Protein 5JOQ (pdb70)

B-factor: mean 25.62, std 14.99, range [5.52, 106.9]

GO terms:
  GO:0071281 cellular response to iron ion (P, IEP)
  GO:0071281 cellular response to iron ion (P, EXP)

Solvent-accessible surface area: 13226 Å² total; per-residue (Å²): 258,112,44,71,0,0,0,0,21,26,19,0,0,45,0,0,47,119,0,74,1,34,14,39,0,8,0,42,44,125,101,137,25,24,160,112,4,85,147,29,104,86,0,16,55,31,135,40,12,58,56,145,48,0,123,111,29,151,21,75,11,0,0,1,9,99,47,20,31,97,108,20,86,83,30,2,113,62,9,124,20,112,30,44,18,1,41,2,20,24,3,69,34,0,29,76,29,0,144,75,3,0,67,109,16,111,59,104,127,59,2,85,118,16,24,149,61,8,58,70,48,11,72,104,4,102,80,63,5,66,207,90,201,78,11,35,0,0,0,0,24,23,54,41,82,68,12,60,2,3,1,70,73,2,2,5,2,8,0,1,115,24,0,15,10,77,17,11,19,100,142,66,191,62,58,53,44,89,41,87,23,135,117,2,77,96,42,62,1,55,0,0,0,11,4,13,56,59,61,81,83,151,38,20,112,119,30,20,85,65,1,98,96,30,100,88,9,78,87,1,61,0,24,139,92,131,60,29,52,57,7,82,51,99,21,1,28,60,35,1,15,30,54,0,15,104,0,0,103,61,0,30,108,20,3,39,104,128

Radius of gyration: 19.62 Å; Cα contacts (8 Å, |Δi|>4): 473; chains: 1; bounding box: 45×50×49 Å

Foldseek 3Di:
DAFEEAEADQQVQQLCVLLVHDYQEYADDPDDHPPVCVPHHHFYHLLETNLVVVLVSVGPEYEHAPVSCVVPVVVCVVSVHHYDHQYQFAVVSNLVVLCVVCVVRVRNVSSVVLSVVVVVLLVVLQVVCVPPDEFEEWEWEAAPPWTWTADCRGHVVNLCVSNRYHYLDPDDDDGTHTDPQVVVLVSQTLAYEYEYAPDDVVVVVVRVVVQCVDPSRVVRVNNVVVRYYYQDNVQDDRGDHSSSSVSSVVSNCSGPVD

Sequence (258 aa):
KEPKIVATTVAITEIMDKLDLPLVGIPSSSKKLPKRYADVKETGSPMGPDLEIIRMLKPDMVLSTKTLEADLKSGFEGADLEADFLDFTSIASMQTEIKNLGAKFDDRIEEATKLNKDLTSDIDQVKSNVAKKKKPTVLILMGVPGSSYLVVTEHAYIGDLVKKLAGGENVIKDQKVEYLLASNNTEYLQSANPDIILRAAHGMPAEVVKMFDEEFKTNDIWKHFDAVKNNRRVYDLDENNLFGMTASLNAPEALLKEMEKMLYDN

Nearest PDB structures (foldseek):
  5joq-assembly1_A  TM=1.004E+00  e=1.018E-55  Listeria monocytogenes EGD-e
  2q8q-assembly1_A  TM=9.311E-01  e=4.173E-32  Staphylococcus aureus subsp. aureus N315
  5m29-assembly2_B  TM=8.340E-01  e=2.256E-16  Escherichia coli K-12
  4fi3-assembly1_F  TM=7.862E-01  e=2.256E-16  Escherichia coli K-12
  4ovk-assembly1_A  TM=6.761E-01  e=3.683E-16  Veillonella parvula DSM 2008

Structure (mmCIF, N/CA/C/O backbone):
data_5JOQ
#
_entry.id   5JOQ
#
_cell.length_a   118.380
_cell.length_b   118.380
_cell.length_c   106.000
_cell.angle_alpha   90.00
_cell.angle_beta   90.00
_cell.angle_gamma   120.00
#
_symmetry.space_group_name_H-M   'P 63 2 2'
#
loop_
_entity.id
_entity.type
_entity.pdbx_description
1 polymer 'Lmo2184 protein'
2 non-polymer 'CITRIC ACID'
3 non-polymer 'CHLORIDE ION'
4 water water
#
loop_
_atom_site.group_PDB
_atom_site.id
_atom_site.type_symbol
_atom_site.label_atom_id
_atom_site.label_alt_id
_atom_site.label_comp_id
_atom_site.label_asym_id
_atom_site.label_entity_id
_atom_site.label_seq_id
_atom_site.pdbx_PDB_ins_code
_atom_site.Cartn_x
_atom_site.Cartn_y
_atom_site.Cartn_z
_atom_site.occupancy
_atom_site.B_iso_or_equiv
_atom_site.auth_seq_id
_atom_site.auth_comp_id
_atom_site.auth_asym_id
_atom_site.auth_atom_id
_atom_site.pdbx_PDB_model_num
ATOM 1 N N . LYS A 1 33 ? -36.563 64.520 -23.960 1.00 83.92 33 LYS A N 1
ATOM 2 C CA . LYS A 1 33 ? -35.288 65.157 -23.624 1.00 80.76 33 LYS A CA 1
ATOM 3 C C . LYS A 1 33 ? -34.538 64.417 -22.513 1.00 73.99 33 LYS A C 1
ATOM 4 O O . LYS A 1 33 ? -35.097 64.110 -21.454 1.00 72.37 33 LYS A O 1
ATOM 10 N N . GLU A 1 34 ? -33.262 64.140 -22.764 1.00 69.07 34 GLU A N 1
ATOM 11 C CA . GLU A 1 34 ? -32.436 63.520 -21.749 1.00 63.67 34 GLU A CA 1
ATOM 12 C C . GLU A 1 34 ? -32.326 64.444 -20.536 1.00 53.66 34 GLU A C 1
ATOM 13 O O . GLU A 1 34 ? -32.339 65.675 -20.668 1.00 51.93 34 GLU A O 1
ATOM 19 N N . PRO A 1 35 ? -32.235 63.883 -19.340 1.00 45.21 35 PRO A N 1
ATOM 20 C CA . PRO A 1 35 ? -32.038 64.724 -18.163 1.00 40.07 35 PRO A CA 1
ATOM 21 C C . PRO A 1 35 ? -30.669 65.368 -18.210 1.00 35.14 35 PRO A C 1
ATOM 22 O O . PRO A 1 35 ? -29.706 64.803 -18.734 1.00 34.44 35 PRO A O 1
ATOM 26 N N . LYS A 1 36 ? -30.594 66.582 -17.681 1.00 27.95 36 LYS A N 1
ATOM 27 C CA . LYS A 1 36 ? -29.340 67.319 -17.591 1.00 27.48 36 LYS A CA 1
ATOM 28 C C . LYS A 1 36 ? -28.758 67.096 -16.197 1.00 26.22 36 LYS A C 1
ATOM 29 O O . LYS A 1 36 ? -29.312 67.577 -15.202 1.00 25.86 36 LYS A O 1
ATOM 35 N N . ILE A 1 37 ? -27.639 66.378 -16.122 1.00 24.14 37 ILE A N 1
ATOM 36 C CA . ILE A 1 37 ? -27.084 65.922 -14.850 1.00 21.20 37 ILE A CA 1
ATOM 37 C C . ILE A 1 37 ? -25.699 66.528 -14.656 1.00 23.16 37 ILE A C 1
ATOM 38 O O . ILE A 1 37 ? -24.877 66.500 -15.576 1.00 25.56 37 ILE A O 1
ATOM 43 N N . VAL A 1 38 ? -25.425 67.042 -13.454 1.00 20.03 38 VAL A N 1
ATOM 44 C CA . VAL A 1 38 ? -24.072 67.456 -13.066 1.00 19.79 38 VAL A CA 1
ATOM 45 C C . VAL A 1 38 ? -23.521 66.460 -12.052 1.00 21.62 38 VAL A C 1
ATOM 46 O O . VAL A 1 38 ? -24.141 66.214 -11.012 1.00 21.15 38 VAL A O 1
ATOM 50 N N . ALA A 1 39 ? -22.373 65.858 -12.355 1.00 21.17 39 ALA A N 1
ATOM 51 C CA . ALA A 1 39 ? -21.671 65.009 -11.389 1.00 17.81 39 ALA A CA 1
ATOM 52 C C . ALA A 1 39 ? -20.560 65.817 -10.735 1.00 18.89 39 ALA A C 1
ATOM 53 O O . ALA A 1 39 ? -19.710 66.364 -11.446 1.00 22.24 39 ALA A O 1
ATOM 55 N N . THR A 1 40 ? -20.544 65.894 -9.395 1.00 18.11 40 THR A N 1
ATOM 56 C CA . THR A 1 40 ? -19.548 66.736 -8.729 1.00 19.47 40 THR A CA 1
ATOM 57 C C . THR A 1 40 ? -18.357 65.967 -8.156 1.00 21.37 40 THR A C 1
ATOM 58 O O . THR A 1 40 ? -17.500 66.587 -7.519 1.00 22.18 40 THR A O 1
ATOM 62 N N . THR A 1 41 ? -18.259 64.652 -8.364 1.00 21.64 41 THR A N 1
ATOM 63 C CA . THR A 1 41 ? -17.061 63.941 -7.929 1.00 18.76 41 THR A CA 1
ATOM 64 C C . THR A 1 41 ? -16.608 62.955 -8.997 1.00 22.78 41 THR A C 1
ATOM 65 O O . THR A 1 41 ? -17.394 62.513 -9.847 1.00 18.88 41 THR A O 1
ATOM 69 N N . VAL A 1 42 ? -15.322 62.586 -8.909 1.00 18.74 42 VAL A N 1
ATOM 70 C CA . VAL A 1 42 ? -14.759 61.608 -9.842 1.00 21.50 42 VAL A CA 1
ATOM 71 C C . VAL A 1 42 ? -15.505 60.278 -9.739 1.00 21.71 42 VAL A C 1
ATOM 72 O O . VAL A 1 42 ? -15.894 59.680 -10.755 1.00 22.08 42 VAL A O 1
ATOM 76 N N . ALA A 1 43 ? -15.705 59.787 -8.506 1.00 17.80 43 ALA A N 1
ATOM 77 C CA . ALA A 1 43 ? -16.403 58.507 -8.313 1.00 18.79 43 ALA A CA 1
ATOM 78 C C . ALA A 1 43 ? -17.782 58.501 -8.969 1.00 17.65 43 ALA A C 1
ATOM 79 O O . ALA A 1 43 ? -18.178 57.502 -9.590 1.00 16.36 43 ALA A O 1
ATOM 81 N N . ILE A 1 44 ? -18.559 59.578 -8.807 1.00 16.65 44 ILE A N 1
ATOM 82 C CA . ILE A 1 44 ? -19.899 59.592 -9.408 1.00 16.14 44 ILE A CA 1
ATOM 83 C C . ILE A 1 44 ? -19.791 59.626 -10.923 1.00 18.32 44 ILE A C 1
ATOM 84 O O . ILE A 1 44 ? -20.571 58.969 -11.629 1.00 17.59 44 ILE A O 1
ATOM 89 N N . THR A 1 45 ? -18.817 60.386 -11.451 1.00 16.72 45 THR A N 1
ATOM 90 C CA . THR A 1 45 ? -18.646 60.482 -12.898 1.00 17.90 45 THR A CA 1
ATOM 91 C C . THR A 1 45 ? -18.370 59.114 -13.504 1.00 18.04 45 THR A C 1
ATOM 92 O O . THR A 1 45 ? -18.871 58.792 -14.590 1.00 20.35 45 THR A O 1
ATOM 96 N N . GLU A 1 46 ? -17.558 58.302 -12.823 1.00 16.00 46 GLU A N 1
ATOM 97 C CA . GLU A 1 46 ? -17.285 56.937 -13.282 1.00 19.38 46 GLU A CA 1
ATOM 98 C C . GLU A 1 46 ? -18.548 56.072 -13.270 1.00 20.38 46 GLU A C 1
ATOM 99 O O . GLU A 1 46 ? -18.762 55.243 -14.173 1.00 19.12 46 GLU A O 1
ATOM 105 N N . ILE A 1 47 ? -19.392 56.242 -12.255 1.00 13.83 47 ILE A N 1
ATOM 106 C CA . ILE A 1 47 ? -20.655 55.502 -12.231 1.00 13.54 47 ILE A CA 1
ATOM 107 C C . ILE A 1 47 ? -21.540 55.932 -13.396 1.00 18.80 47 ILE A C 1
ATOM 108 O O . ILE A 1 47 ? -22.160 55.096 -14.059 1.00 16.65 47 ILE A O 1
ATOM 113 N N . MET A 1 48 ? -21.616 57.240 -13.663 1.00 14.76 48 MET A N 1
ATOM 114 C CA . MET A 1 48 ? -22.436 57.716 -14.780 1.00 17.05 48 MET A CA 1
ATOM 115 C C . MET A 1 48 ? -21.969 57.120 -16.111 1.00 17.94 48 MET A C 1
ATOM 116 O O . MET A 1 48 ? -22.785 56.792 -16.989 1.00 18.53 48 MET A O 1
ATOM 121 N N . ASP A 1 49 ? -20.656 56.956 -16.272 1.00 17.58 49 ASP A N 1
ATOM 122 C CA . ASP A 1 49 ? -20.140 56.323 -17.481 1.00 20.00 49 ASP A CA 1
ATOM 123 C C . ASP A 1 49 ? -20.613 54.874 -17.598 1.00 19.69 49 ASP A C 1
ATOM 124 O O . ASP A 1 49 ? -20.993 54.424 -18.684 1.00 20.73 49 ASP A O 1
ATOM 129 N N . LYS A 1 50 ? -20.544 54.109 -16.503 1.00 18.03 50 LYS A N 1
ATOM 130 C CA . LYS A 1 50 ? -20.993 52.717 -16.545 1.00 21.63 50 LYS A CA 1
ATOM 131 C C . LYS A 1 50 ? -22.489 52.632 -16.779 1.00 22.33 50 LYS A C 1
ATOM 132 O O . LYS A 1 50 ? -22.962 51.631 -17.325 1.00 22.90 50 LYS A O 1
ATOM 138 N N . LEU A 1 51 ? -23.244 53.660 -16.362 1.00 17.34 51 LEU A N 1
ATOM 139 C CA . LEU A 1 51 ? -24.682 53.704 -16.611 1.00 20.48 51 LEU A CA 1
ATOM 140 C C . LEU A 1 51 ? -25.032 54.257 -17.981 1.00 20.26 51 LEU A C 1
ATOM 141 O O . LEU A 1 51 ? -26.226 54.337 -18.319 1.00 20.83 51 LEU A O 1
ATOM 146 N N . ASP A 1 52 ? -24.036 54.659 -18.770 1.00 18.36 52 ASP A N 1
ATOM 147 C CA . ASP A 1 52 ? -24.265 55.159 -20.127 1.00 21.80 52 ASP A CA 1
ATOM 148 C C . ASP A 1 52 ? -25.172 56.392 -20.115 1.00 24.35 52 ASP A C 1
ATOM 149 O O . ASP A 1 52 ? -26.110 56.518 -20.914 1.00 23.62 52 ASP A O 1
ATOM 154 N N . LEU A 1 53 ? -24.873 57.328 -19.202 1.00 22.46 53 LEU A N 1
ATOM 155 C CA . LEU A 1 53 ? -25.627 58.563 -19.068 1.00 19.74 53 LEU A CA 1
ATOM 156 C C . LEU A 1 53 ? -24.799 59.762 -19.520 1.00 24.38 53 LEU A C 1
ATOM 157 O O . LEU A 1 53 ? -23.632 59.879 -19.135 1.00 24.64 53 LEU A O 1
ATOM 162 N N . PRO A 1 54 ? -25.368 60.676 -20.302 1.00 24.70 54 PRO A N 1
ATOM 163 C CA . PRO A 1 54 ? -24.656 61.918 -20.613 1.00 27.49 54 PRO A CA 1
ATOM 164 C C . PRO A 1 54 ? -24.661 62.852 -19.408 1.00 26.11 54 PRO A C 1
ATOM 165 O O . PRO A 1 54 ? -25.518 62.770 -18.520 1.00 25.16 54 PRO A O 1
ATOM 169 N N . LEU A 1 55 ? -23.668 63.735 -19.376 1.00 24.01 55 LEU A N 1
ATOM 170 C CA . LEU A 1 55 ? -23.529 64.738 -18.324 1.00 24.64 55 LEU A CA 1
ATOM 171 C C . LEU A 1 55 ? -23.445 66.131 -18.941 1.00 29.99 55 LEU A C 1
ATOM 172 O O . LEU A 1 55 ? -22.872 66.304 -20.023 1.00 27.75 55 LEU A O 1
ATOM 177 N N . VAL A 1 56 ? -24.004 67.130 -18.237 1.00 28.87 56 VAL A N 1
ATOM 178 C CA . VAL A 1 56 ? -23.730 68.527 -18.570 1.00 30.62 56 VAL A CA 1
ATOM 179 C C . VAL A 1 56 ? -22.652 69.138 -17.672 1.00 28.96 56 VAL A C 1
ATOM 180 O O . VAL A 1 56 ? -22.074 70.168 -18.037 1.00 30.64 56 VAL A O 1
ATOM 184 N N . GLY A 1 57 ? -22.340 68.500 -16.562 1.00 26.35 57 GLY A N 1
ATOM 185 C CA . GLY A 1 57 ? -21.288 68.997 -15.716 1.00 26.50 57 GLY A CA 1
ATOM 186 C C . GLY A 1 57 ? -20.449 67.910 -15.089 1.00 30.36 57 GLY A C 1
ATOM 187 O O . GLY A 1 57 ? -20.960 66.874 -14.703 1.00 23.30 57 GLY A O 1
ATOM 188 N N . ILE A 1 58 ? -19.160 68.181 -14.962 1.00 27.05 58 ILE A N 1
ATOM 189 C CA . ILE A 1 58 ? -18.224 67.279 -14.330 1.00 24.32 58 ILE A CA 1
ATOM 190 C C . ILE A 1 58 ? -17.383 68.069 -13.330 1.00 24.74 58 ILE A C 1
ATOM 191 O O . ILE A 1 58 ? -17.323 69.276 -13.404 1.00 26.66 58 ILE A O 1
ATOM 196 N N . PRO A 1 59 ? -16.735 67.328 -12.358 1.00 24.22 59 PRO A N 1
ATOM 197 C CA . PRO A 1 59 ? -15.913 68.121 -11.427 1.00 25.45 59 PRO A CA 1
ATOM 198 C C . PRO A 1 59 ? -14.602 68.569 -12.064 1.00 28.50 59 PRO A C 1
ATOM 199 O O . PRO A 1 59 ? -14.188 67.997 -13.051 1.00 26.62 59 PRO A O 1
ATOM 203 N N . SER A 1 60 ? -13.962 69.572 -11.470 1.00 28.87 60 SER A N 1
ATOM 204 C CA . SER A 1 60 ? -12.666 70.022 -11.934 1.00 32.32 60 SER A CA 1
ATOM 205 C C . SER A 1 60 ? -11.719 69.166 -11.127 1.00 32.00 60 SER A C 1
ATOM 206 O O . SER A 1 60 ? -11.738 69.192 -9.913 1.00 30.70 60 SER A O 1
ATOM 209 N N . SER A 1 61 ? -10.906 68.382 -11.800 1.00 33.76 61 SER A N 1
ATOM 210 C CA . SER A 1 61 ? -9.987 67.520 -11.100 1.00 34.54 61 SER A CA 1
ATOM 211 C C . SER A 1 61 ? -8.753 67.198 -11.906 1.00 35.36 61 SER A C 1
ATOM 212 O O . SER A 1 61 ? -8.797 67.185 -13.108 1.00 34.25 61 SER A O 1
ATOM 215 N N . SER A 1 62 ? -7.659 66.902 -11.232 1.00 35.64 62 SER A N 1
ATOM 216 C CA . SER A 1 62 ? -6.476 66.457 -11.959 1.00 40.42 62 SER A CA 1
ATOM 217 C C . SER A 1 62 ? -6.531 64.978 -12.304 1.00 36.98 62 SER A C 1
ATOM 218 O O . SER A 1 62 ? -5.683 64.513 -13.061 1.00 36.96 62 SER A O 1
ATOM 221 N N . LYS A 1 63 ? -7.495 64.233 -11.766 1.00 34.14 63 LYS A N 1
ATOM 222 C CA . LYS A 1 63 ? -7.603 62.815 -12.049 1.00 34.48 63 LYS A CA 1
ATOM 223 C C . LYS A 1 63 ? -8.231 62.593 -13.417 1.00 33.87 63 LYS A C 1
ATOM 224 O O . LYS A 1 63 ? -9.058 63.379 -13.876 1.00 33.34 63 LYS A O 1
ATOM 230 N N . LYS A 1 64 ? -7.812 61.510 -14.066 1.00 32.91 64 LYS A N 1
ATOM 231 C CA . LYS A 1 64 ? -8.370 61.116 -15.355 1.00 37.59 64 LYS A CA 1
ATOM 232 C C . LYS A 1 64 ? -9.854 60.764 -15.207 1.00 32.56 64 LYS A C 1
ATOM 233 O O . LYS A 1 64 ? -10.254 60.060 -14.267 1.00 27.82 64 LYS A O 1
ATOM 239 N N . LEU A 1 65 ? -10.676 61.290 -16.113 1.00 29.27 65 LEU A N 1
ATOM 240 C CA . LEU A 1 65 ? -12.101 61.005 -16.140 1.00 28.55 65 LEU A CA 1
ATOM 241 C C . LEU A 1 65 ? -12.444 60.172 -17.370 1.00 28.67 65 LEU A C 1
ATOM 242 O O . LEU A 1 65 ? -11.680 60.138 -18.340 1.00 29.23 65 LEU A O 1
ATOM 247 N N . PRO A 1 66 ? -13.577 59.475 -17.371 1.00 25.42 66 PRO A N 1
ATOM 248 C CA . PRO A 1 66 ? -13.955 58.726 -18.576 1.00 25.15 66 PRO A CA 1
ATOM 249 C C . PRO A 1 66 ? -13.925 59.621 -19.812 1.00 28.94 66 PRO A C 1
ATOM 250 O O . PRO A 1 66 ? -14.338 60.788 -19.774 1.00 27.54 66 PRO A O 1
ATOM 254 N N . LYS A 1 67 ? -13.433 59.050 -20.917 1.00 28.72 67 LYS A N 1
ATOM 255 C CA . LYS A 1 67 ? -13.203 59.814 -22.140 1.00 36.47 67 LYS A CA 1
ATOM 256 C C . LYS A 1 67 ? -14.480 60.407 -22.716 1.00 34.54 67 LYS A C 1
ATOM 257 O O . LYS A 1 67 ? -14.430 61.452 -23.368 1.00 31.53 67 LYS A O 1
ATOM 263 N N . ARG A 1 68 ? -15.629 59.775 -22.503 1.00 28.85 68 ARG A N 1
ATOM 264 C CA . ARG A 1 68 ? -16.831 60.320 -23.115 1.00 32.78 68 ARG A CA 1
ATOM 265 C C . ARG A 1 68 ? -17.147 61.729 -22.615 1.00 32.32 68 ARG A C 1
ATOM 266 O O . ARG A 1 68 ? -17.881 62.455 -23.282 1.00 29.50 68 ARG A O 1
ATOM 274 N N . TYR A 1 69 ? -16.624 62.139 -21.462 1.00 28.11 69 TYR A N 1
ATOM 275 C CA . TYR A 1 69 ? -16.931 63.456 -20.917 1.00 29.47 69 TYR A CA 1
ATOM 276 C C . TYR A 1 69 ? -15.812 64.470 -21.181 1.00 31.82 69 TYR A C 1
ATOM 277 O O . TYR A 1 69 ? -15.741 65.507 -20.507 1.00 30.09 69 TYR A O 1
ATOM 286 N N . ALA A 1 70 ? -14.939 64.177 -22.146 1.00 31.46 70 ALA A N 1
ATOM 287 C CA . ALA A 1 70 ? -13.793 65.036 -22.427 1.00 37.93 70 ALA A CA 1
ATOM 288 C C . ALA A 1 70 ? -14.178 66.500 -22.609 1.00 40.41 70 ALA A C 1
ATOM 289 O O . ALA A 1 70 ? -13.410 67.399 -22.242 1.00 38.31 70 ALA A O 1
ATOM 291 N N . ASP A 1 71 ? -15.342 66.765 -23.188 1.00 41.19 71 ASP A N 1
ATOM 292 C CA . ASP A 1 71 ? -15.724 68.124 -23.544 1.00 44.47 71 ASP A CA 1
ATOM 293 C C . ASP A 1 71 ? -16.813 68.682 -22.637 1.00 44.02 71 ASP A C 1
ATOM 294 O O . ASP A 1 71 ? -17.389 69.728 -22.948 1.00 44.82 71 ASP A O 1
ATOM 299 N N . VAL A 1 72 ? -17.089 68.023 -21.513 1.00 35.95 72 VAL A N 1
ATOM 300 C CA . VAL A 1 72 ? -18.151 68.454 -20.614 1.00 31.70 72 VAL A CA 1
ATOM 301 C C . VAL A 1 72 ? -17.642 69.584 -19.731 1.00 32.33 72 VAL A C 1
ATOM 302 O O . VAL A 1 72 ? -16.487 69.576 -19.298 1.00 32.87 72 VAL A O 1
ATOM 306 N N . LYS A 1 73 ? -18.510 70.545 -19.424 1.00 32.78 73 LYS A N 1
ATOM 307 C CA . LYS A 1 73 ? -18.083 71.692 -18.622 1.00 36.10 73 LYS A CA 1
ATOM 308 C C . LYS A 1 73 ? -17.657 71.250 -17.224 1.00 32.40 73 LYS A C 1
ATOM 309 O O . LYS A 1 73 ? -18.357 70.484 -16.576 1.00 30.02 73 LYS A O 1
ATOM 315 N N . GLU A 1 74 ? -16.529 71.768 -16.741 1.00 33.67 74 GLU A N 1
ATOM 316 C CA . GLU A 1 74 ? -16.094 71.510 -15.376 1.00 33.86 74 GLU A CA 1
ATOM 317 C C . GLU A 1 74 ? -16.748 72.492 -14.409 1.00 36.48 74 GLU A C 1
ATOM 318 O O . GLU A 1 74 ? -16.929 73.674 -14.724 1.00 33.45 74 GLU A O 1
ATOM 324 N N . THR A 1 75 ? -17.102 71.993 -13.222 1.00 33.48 75 THR A N 1
ATOM 325 C CA . THR A 1 75 ? -17.931 72.737 -12.280 1.00 34.59 75 THR A CA 1
ATOM 326 C C . THR A 1 75 ? -17.234 72.991 -10.944 1.00 35.47 75 THR A C 1
ATOM 327 O O . THR A 1 75 ? -17.909 73.274 -9.946 1.00 37.16 75 THR A O 1
ATOM 331 N N . GLY A 1 76 ? -15.913 72.888 -10.888 1.00 32.32 76 GLY A N 1
ATOM 332 C CA . GLY A 1 76 ? -15.192 73.267 -9.685 1.00 30.57 76 GLY A CA 1
ATOM 333 C C . GLY A 1 76 ? -14.912 72.096 -8.760 1.00 29.54 76 GLY A C 1
ATOM 334 O O . GLY A 1 76 ? -15.153 70.931 -9.077 1.00 28.31 76 GLY A O 1
ATOM 335 N N . SER A 1 77 ? -14.393 72.428 -7.585 1.00 28.06 77 SER A N 1
ATOM 336 C CA . SER A 1 77 ? -13.908 71.413 -6.657 1.00 26.50 77 SER A CA 1
ATOM 337 C C . SER A 1 77 ? -15.050 70.537 -6.161 1.00 26.39 77 SER A C 1
ATOM 338 O O . SER A 1 77 ? -16.102 71.062 -5.780 1.00 26.19 77 SER A O 1
ATOM 341 N N . PRO A 1 78 ? -14.877 69.213 -6.123 1.00 25.81 78 PRO A N 1
ATOM 342 C CA . PRO A 1 78 ? -15.884 68.354 -5.477 1.00 23.75 78 PRO A CA 1
ATOM 343 C C . PRO A 1 78 ? -16.210 68.772 -4.062 1.00 25.63 78 PRO A C 1
ATOM 344 O O . PRO A 1 78 ? -17.337 68.549 -3.605 1.00 20.76 78 PRO A O 1
ATOM 348 N N . MET A 1 79 ? -15.246 69.351 -3.338 1.00 24.31 79 MET A N 1
ATOM 349 C CA . MET A 1 79 ? -15.453 69.693 -1.936 1.00 23.97 79 MET A CA 1
ATOM 350 C C . MET A 1 79 ? -16.116 71.054 -1.782 1.00 23.33 79 MET A C 1
ATOM 351 O O . MET A 1 79 ? -16.324 71.501 -0.647 1.00 25.78 79 MET A O 1
ATOM 356 N N . GLY A 1 80 ? -16.411 71.725 -2.896 1.00 25.45 80 GLY A N 1
ATOM 357 C CA . GLY A 1 80 ? -17.068 73.008 -2.910 1.00 25.61 80 GLY A CA 1
ATOM 358 C C . GLY A 1 80 ? -17.344 73.453 -4.337 1.00 30.40 80 GLY A C 1
ATOM 359 O O . GLY A 1 80 ? -16.655 74.320 -4.874 1.00 30.19 80 GLY A O 1
ATOM 360 N N . PRO A 1 81 ? -18.329 72.842 -4.996 1.00 27.01 81 PRO A N 1
ATOM 361 C CA . PRO A 1 81 ? -18.526 73.113 -6.425 1.00 27.80 81 PRO A CA 1
ATOM 362 C C . PRO A 1 81 ? -18.890 74.571 -6.648 1.00 31.35 81 PRO A C 1
ATOM 363 O O . PRO A 1 81 ? -19.377 75.254 -5.743 1.00 32.82 81 PRO A O 1
ATOM 367 N N . ASP A 1 82 ? -18.664 75.037 -7.882 1.00 31.99 82 ASP A N 1
ATOM 368 C CA . ASP A 1 82 ? -18.924 76.428 -8.284 1.00 34.41 82 ASP A CA 1
ATOM 369 C C . ASP A 1 82 ? -20.398 76.595 -8.645 1.00 32.95 82 ASP A C 1
ATOM 370 O O . ASP A 1 82 ? -20.830 76.230 -9.739 1.00 34.25 82 ASP A O 1
ATOM 375 N N . LEU A 1 83 ? -21.177 77.171 -7.725 1.00 33.42 83 LEU A N 1
ATOM 376 C CA . LEU A 1 83 ? -22.621 77.245 -7.915 1.00 34.56 83 LEU A CA 1
ATOM 377 C C . LEU A 1 83 ? -23.007 78.116 -9.104 1.00 38.70 83 LEU A C 1
ATOM 378 O O . LEU A 1 83 ? -24.038 77.870 -9.749 1.00 36.08 83 LEU A O 1
ATOM 383 N N . GLU A 1 84 ? -22.209 79.142 -9.410 1.00 39.08 84 GLU A N 1
ATOM 384 C CA . GLU A 1 84 ? -22.575 80.009 -10.523 1.00 46.31 84 GLU A CA 1
ATOM 385 C C . GLU A 1 84 ? -22.441 79.280 -11.856 1.00 42.36 84 GLU A C 1
ATOM 386 O O . GLU A 1 84 ? -23.327 79.383 -12.711 1.00 42.02 84 GLU A O 1
ATOM 392 N N . ILE A 1 85 ? -21.373 78.495 -12.036 1.00 39.60 85 ILE A N 1
ATOM 393 C CA . ILE A 1 85 ? -21.276 77.663 -13.237 1.00 40.01 85 ILE A CA 1
ATOM 394 C C . ILE A 1 85 ? -22.450 76.690 -13.300 1.00 37.34 85 ILE A C 1
ATOM 395 O O . ILE A 1 85 ? -23.128 76.568 -14.328 1.00 38.01 85 ILE A O 1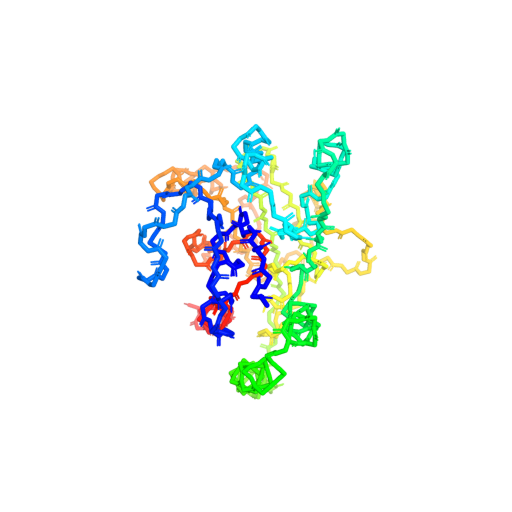
ATOM 400 N N . ILE A 1 86 ? -22.714 75.982 -12.194 1.00 33.81 86 ILE A N 1
ATOM 401 C CA . ILE A 1 86 ? -23.752 74.955 -12.225 1.00 32.09 86 ILE A CA 1
ATOM 402 C C . ILE A 1 86 ? -25.112 75.570 -12.545 1.00 38.54 86 ILE A C 1
ATOM 403 O O . ILE A 1 86 ? -25.881 75.019 -13.342 1.00 36.26 86 ILE A O 1
ATOM 408 N N . ARG A 1 87 ? -25.419 76.736 -11.962 1.00 39.71 87 ARG A N 1
ATOM 409 C CA . ARG A 1 87 ? -26.690 77.392 -12.262 1.00 45.71 87 ARG A CA 1
ATOM 410 C C . ARG A 1 87 ? -26.847 77.634 -13.758 1.00 45.37 87 ARG A C 1
ATOM 411 O O . ARG A 1 87 ? -27.899 77.347 -14.343 1.00 43.25 87 ARG A O 1
ATOM 419 N N . MET A 1 88 ? -25.786 78.098 -14.380 1.00 46.23 88 MET A N 1
ATOM 420 C CA . MET A 1 88 ? -25.798 78.419 -15.790 1.00 50.26 88 MET A CA 1
ATOM 421 C C . MET A 1 88 ? -26.164 77.203 -16.628 1.00 45.42 88 MET A C 1
ATOM 422 O O . MET A 1 88 ? -26.764 77.335 -17.683 1.00 40.80 88 MET A O 1
ATOM 427 N N . LEU A 1 89 ? -25.782 76.024 -16.156 1.00 41.15 89 LEU A N 1
ATOM 428 C CA . LEU A 1 89 ? -26.016 74.790 -16.891 1.00 40.26 89 LEU A CA 1
ATOM 429 C C . LEU A 1 89 ? -27.458 74.328 -16.800 1.00 38.36 89 LEU A C 1
ATOM 430 O O . LEU A 1 89 ? -27.812 73.368 -17.486 1.00 37.91 89 LEU A O 1
ATOM 435 N N . LYS A 1 90 ? -28.276 74.983 -15.974 1.00 35.52 90 LYS A N 1
ATOM 436 C CA . LYS A 1 90 ? -29.686 74.665 -15.760 1.00 40.06 90 LYS A CA 1
ATOM 437 C C . LYS A 1 90 ? -29.900 73.146 -15.631 1.00 35.28 90 LYS A C 1
ATOM 438 O O . LYS A 1 90 ? -30.692 72.564 -16.372 1.00 35.09 90 LYS A O 1
ATOM 444 N N . PRO A 1 91 ? -29.223 72.502 -14.691 1.00 32.16 91 PRO A N 1
ATOM 445 C CA . PRO A 1 91 ? -29.357 71.045 -14.568 1.00 30.85 91 PRO A CA 1
ATOM 446 C C . PRO A 1 91 ? -30.697 70.650 -13.966 1.00 32.99 91 PRO A C 1
ATOM 447 O O . PRO A 1 91 ? -31.331 71.419 -13.239 1.00 31.96 91 PRO A O 1
ATOM 451 N N . ASP A 1 92 ? -31.119 69.424 -14.283 1.00 32.20 92 ASP A N 1
ATOM 452 C CA . ASP A 1 92 ? -32.249 68.788 -13.607 1.00 29.16 92 ASP A CA 1
ATOM 453 C C . ASP A 1 92 ? -31.829 68.143 -12.285 1.00 26.96 92 ASP A C 1
ATOM 454 O O . ASP A 1 92 ? -32.643 68.031 -11.359 1.00 28.99 92 ASP A O 1
ATOM 459 N N . MET A 1 93 ? -30.573 67.729 -12.173 1.00 23.57 93 MET A N 1
ATOM 460 C CA . MET A 1 93 ? -30.098 67.079 -10.961 1.00 24.14 93 MET A CA 1
ATOM 461 C C . MET A 1 93 ? -28.603 67.328 -10.795 1.00 24.27 93 MET A C 1
ATOM 462 O O . MET A 1 93 ? -27.843 67.245 -11.763 1.00 25.90 93 MET A O 1
ATOM 467 N N . VAL A 1 94 ? -28.185 67.627 -9.569 1.00 20.53 94 VAL A N 1
ATOM 468 C CA . VAL A 1 94 ? -26.769 67.728 -9.202 1.00 19.58 94 VAL A CA 1
ATOM 469 C C . VAL A 1 94 ? -26.488 66.590 -8.221 1.00 20.03 94 VAL A C 1
ATOM 470 O O . VAL A 1 94 ? -27.240 66.412 -7.262 1.00 20.60 94 VAL A O 1
ATOM 474 N N . LEU A 1 95 ? -25.441 65.797 -8.471 1.00 17.77 95 LEU A N 1
ATOM 475 C CA . LEU A 1 95 ? -25.126 64.622 -7.659 1.00 14.46 95 LEU A CA 1
ATOM 476 C C . LEU A 1 95 ? -23.882 64.877 -6.804 1.00 18.29 95 LEU A C 1
ATOM 477 O O . LEU A 1 95 ? -22.811 65.220 -7.329 1.00 18.05 95 LEU A O 1
ATOM 482 N N . SER A 1 96 ? -24.014 64.675 -5.498 1.00 14.57 96 SER A N 1
ATOM 483 C CA . SER A 1 96 ? -22.890 64.823 -4.563 1.00 13.58 96 SER A CA 1
ATOM 484 C C . SER A 1 96 ? -22.975 63.617 -3.629 1.00 17.54 96 SER A C 1
ATOM 485 O O . SER A 1 96 ? -23.683 62.636 -3.922 1.00 14.97 96 SER A O 1
ATOM 488 N N . THR A 1 97 ? -22.290 63.685 -2.478 1.00 15.02 97 THR A N 1
ATOM 489 C CA . THR A 1 97 ? -22.283 62.555 -1.545 1.00 14.96 97 THR A CA 1
ATOM 490 C C . THR A 1 97 ? -22.818 62.973 -0.176 1.00 15.26 97 THR A C 1
ATOM 491 O O . THR A 1 97 ? -22.757 64.153 0.230 1.00 16.13 97 THR A O 1
ATOM 495 N N . LYS A 1 98 ? -23.291 61.964 0.559 1.00 14.06 98 LYS A N 1
ATOM 496 C CA . LYS A 1 98 ? -23.765 62.163 1.930 1.00 15.52 98 LYS A CA 1
ATOM 497 C C . LYS A 1 98 ? -22.703 62.815 2.793 1.00 16.05 98 LYS A C 1
ATOM 498 O O . LYS A 1 98 ? -23.011 63.671 3.639 1.00 17.32 98 LYS A O 1
ATOM 504 N N . THR A 1 99 ? -21.441 62.388 2.629 1.00 12.95 99 THR A N 1
ATOM 505 C CA . THR A 1 99 ? -20.392 62.910 3.508 1.00 15.94 99 THR A CA 1
ATOM 506 C C . THR A 1 99 ? -20.181 64.407 3.303 1.00 14.71 99 THR A C 1
ATOM 507 O O . THR A 1 99 ? -19.751 65.106 4.232 1.00 15.90 99 THR A O 1
ATOM 511 N N . LEU A 1 100 ? -20.508 64.928 2.115 1.00 12.30 100 LEU A N 1
ATOM 512 C CA . LEU A 1 100 ? -20.449 66.358 1.841 1.00 15.56 100 LEU A CA 1
ATOM 513 C C . LEU A 1 100 ? -21.773 67.095 2.051 1.00 17.55 100 LEU A C 1
ATOM 514 O O . LEU A 1 100 ? -21.819 68.305 1.846 1.00 17.44 100 LEU A O 1
ATOM 519 N N . GLU A 1 101 ? -22.840 66.413 2.473 1.00 20.69 101 GLU A N 1
ATOM 520 C CA . GLU A 1 101 ? -24.155 67.054 2.517 1.00 18.29 101 GLU A CA 1
ATOM 521 C C . GLU A 1 101 ? -24.175 68.245 3.471 1.00 20.63 101 GLU A C 1
ATOM 522 O O . GLU A 1 101 ? -24.704 69.314 3.140 1.00 20.38 101 GLU A O 1
ATOM 528 N N . ALA A 1 102 ? -23.604 68.086 4.649 1.00 18.08 102 ALA A N 1
ATOM 529 C CA . ALA A 1 102 ? -23.632 69.149 5.623 1.00 19.33 102 ALA A CA 1
ATOM 530 C C . ALA A 1 102 ? -22.941 70.390 5.088 1.00 21.37 102 ALA A C 1
ATOM 531 O O . ALA A 1 102 ? -23.386 71.486 5.312 1.00 18.86 102 ALA A O 1
ATOM 533 N N . ASP A 1 103 ? -21.838 70.198 4.396 1.00 17.61 103 ASP A N 1
ATOM 534 C CA . ASP A 1 103 ? -21.133 71.300 3.799 1.00 18.26 103 ASP A CA 1
ATOM 535 C C . ASP A 1 103 ? -21.826 72.000 2.632 1.00 20.81 103 ASP A C 1
ATOM 536 O O . ASP A 1 103 ? -21.807 73.203 2.542 1.00 22.37 103 ASP A O 1
ATOM 541 N N . LEU A 1 104 ? -22.407 71.218 1.732 1.00 16.41 104 LEU A N 1
ATOM 542 C CA . LEU A 1 104 ? -22.987 71.759 0.506 1.00 18.08 104 LEU A CA 1
ATOM 543 C C . LEU A 1 104 ? -24.479 71.933 0.330 1.00 21.13 104 LEU A C 1
ATOM 544 O O . LEU A 1 104 ? -24.893 72.613 -0.595 1.00 22.24 104 LEU A O 1
ATOM 549 N N . LYS A 1 105 ? -25.279 71.335 1.191 1.00 18.72 105 LYS A N 1
ATOM 550 C CA . LYS A 1 105 ? -26.702 71.387 0.994 1.00 20.66 105 LYS A CA 1
ATOM 551 C C . LYS A 1 105 ? -27.294 72.788 0.942 1.00 21.59 105 LYS A C 1
ATOM 552 O O . LYS A 1 105 ? -28.082 73.070 0.066 1.00 22.39 105 LYS A O 1
ATOM 558 N N . SER A 1 106 ? -26.891 73.658 1.853 1.00 23.49 106 SER A N 1
ATOM 559 C CA . SER A 1 106 ? -27.463 75.012 1.880 1.00 28.20 106 SER A CA 1
ATOM 560 C C . SER A 1 106 ? -27.173 75.773 0.595 1.00 31.37 106 SER A C 1
ATOM 561 O O . SER A 1 106 ? -28.049 76.474 0.065 1.00 32.80 106 SER A O 1
ATOM 564 N N . GLY A 1 107 ? -25.928 75.695 0.105 1.00 29.16 107 GLY A N 1
ATOM 565 C CA . GLY A 1 107 ? -25.586 76.402 -1.122 1.00 28.58 107 GLY A CA 1
ATOM 566 C C . GLY A 1 107 ? -26.450 75.985 -2.298 1.00 28.56 107 GLY A C 1
ATOM 567 O O . GLY A 1 107 ? -26.974 76.829 -3.030 1.00 28.58 107 GLY A O 1
ATOM 568 N N . PHE A 1 108 ? -26.585 74.671 -2.518 1.00 22.33 108 PHE A N 1
ATOM 569 C CA . PHE A 1 108 ? -27.475 74.183 -3.570 1.00 25.22 108 PHE A CA 1
ATOM 570 C C . PHE A 1 108 ? -28.905 74.709 -3.398 1.00 30.30 108 PHE A C 1
ATOM 571 O O . PHE A 1 108 ? -29.515 75.217 -4.348 1.00 32.79 108 PHE A O 1
ATOM 579 N N . GLU A 1 109 ? -29.471 74.568 -2.197 1.00 30.23 109 GLU A N 1
ATOM 580 C CA . GLU A 1 109 ? -30.828 75.061 -1.953 1.00 32.96 109 GLU A CA 1
ATOM 581 C C . GLU A 1 109 ? -30.929 76.547 -2.243 1.00 37.66 109 GLU A C 1
ATOM 582 O O . GLU A 1 109 ? -31.879 77.005 -2.890 1.00 37.81 109 GLU A O 1
ATOM 588 N N . GLY A 1 110 ? -29.954 77.316 -1.764 1.00 38.03 110 GLY A N 1
ATOM 589 C CA . GLY A 1 110 ? -29.950 78.744 -2.025 1.00 40.17 110 GLY A CA 1
ATOM 590 C C . GLY A 1 110 ? -29.925 79.065 -3.506 1.00 39.42 110 GLY A C 1
ATOM 591 O O . GLY A 1 110 ? -30.532 80.041 -3.946 1.00 37.81 110 GLY A O 1
ATOM 592 N N . ALA A 1 111 ? -29.233 78.246 -4.298 1.00 35.92 111 ALA A N 1
ATOM 593 C CA . ALA A 1 111 ? -29.142 78.468 -5.735 1.00 37.68 111 ALA A CA 1
ATOM 594 C C . ALA A 1 111 ? -30.297 77.831 -6.501 1.00 39.21 111 ALA A C 1
ATOM 595 O O . ALA A 1 111 ? -30.300 77.867 -7.737 1.00 37.88 111 ALA A O 1
ATOM 597 N N . ASP A 1 112 ? -31.271 77.248 -5.798 1.00 39.14 112 ASP A N 1
ATOM 598 C CA . ASP A 1 112 ? -32.420 76.606 -6.440 1.00 41.62 112 ASP A CA 1
ATOM 599 C C . ASP A 1 112 ? -31.999 75.440 -7.325 1.00 36.95 112 ASP A C 1
ATOM 600 O O . ASP A 1 112 ? -32.601 75.194 -8.367 1.00 38.07 112 ASP A O 1
ATOM 605 N N . LEU A 1 113 ? -30.967 74.706 -6.904 1.00 30.34 113 LEU A N 1
ATOM 606 C CA . LEU A 1 113 ? -30.492 73.531 -7.622 1.00 32.03 113 LEU A CA 1
ATOM 607 C C . LEU A 1 113 ? -30.968 72.266 -6.916 1.00 33.57 113 LEU A C 1
ATOM 608 O O . LEU A 1 113 ? -30.693 72.076 -5.728 1.00 36.27 113 LEU A O 1
ATOM 613 N N . GLU A 1 114 ? -31.671 71.409 -7.648 1.00 29.68 114 GLU A N 1
ATOM 614 C CA . GLU A 1 114 ? -32.064 70.102 -7.135 1.00 31.94 114 GLU A CA 1
ATOM 615 C C . GLU A 1 114 ? -30.835 69.211 -6.976 1.00 27.57 114 GLU A C 1
ATOM 616 O O . GLU A 1 114 ? -30.032 69.086 -7.902 1.00 27.52 114 GLU A O 1
ATOM 622 N N . ALA A 1 115 ? -30.678 68.578 -5.815 1.00 24.37 115 ALA A N 1
ATOM 623 C CA . ALA A 1 115 ? -29.441 67.851 -5.547 1.00 25.34 115 ALA A CA 1
ATOM 624 C C . ALA A 1 115 ? -29.738 66.573 -4.781 1.00 25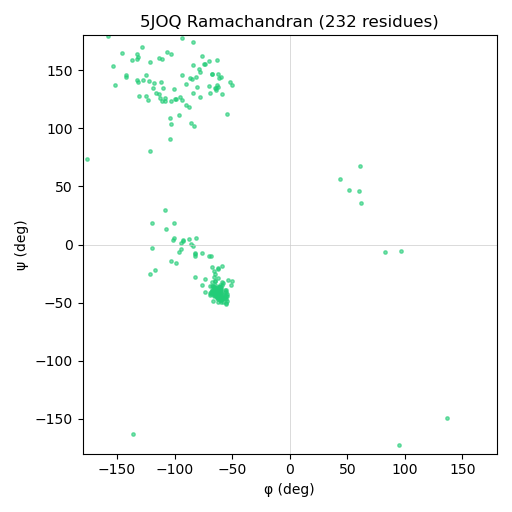.54 115 ALA A C 1
ATOM 625 O O . ALA A 1 115 ? -30.655 66.518 -3.957 1.00 28.33 115 ALA A O 1
ATOM 627 N N . ASP A 1 116 ? -28.945 65.547 -5.071 1.00 19.36 116 ASP A N 1
ATOM 628 C CA . ASP A 1 116 ? -29.047 64.240 -4.445 1.00 19.82 116 ASP A CA 1
ATOM 629 C C . ASP A 1 116 ? -27.696 63.919 -3.813 1.00 19.83 116 ASP A C 1
ATOM 630 O O . ASP A 1 116 ? -26.668 63.944 -4.502 1.00 16.73 116 ASP A O 1
ATOM 635 N N . PHE A 1 117 ? -27.688 63.626 -2.512 1.00 15.05 117 PHE A N 1
ATOM 636 C CA . PHE A 1 117 ? -26.456 63.315 -1.791 1.00 15.22 117 PHE A CA 1
ATOM 637 C C . PHE A 1 117 ? -26.411 61.801 -1.594 1.00 14.45 117 PHE A C 1
ATOM 638 O O . PHE A 1 117 ? -27.146 61.255 -0.767 1.00 15.68 117 PHE A O 1
ATOM 646 N N . LEU A 1 118 ? -25.580 61.135 -2.398 1.00 11.76 118 LEU A N 1
ATOM 647 C CA . LEU A 1 118 ? -25.503 59.673 -2.457 1.00 13.11 118 LEU A CA 1
ATOM 648 C C . LEU A 1 118 ? -24.662 59.136 -1.302 1.00 14.49 118 LEU A C 1
ATOM 649 O O . LEU A 1 118 ? -23.602 59.676 -1.007 1.00 14.44 118 LEU A O 1
ATOM 654 N N . ASP A 1 119 ? -25.130 58.072 -0.647 1.00 11.04 119 ASP A N 1
ATOM 655 C CA . ASP A 1 119 ? -24.426 57.535 0.522 1.00 14.37 119 ASP A CA 1
ATOM 656 C C . ASP A 1 119 ? -23.337 56.563 0.049 1.00 15.06 119 ASP A C 1
ATOM 657 O O . ASP A 1 119 ? -23.633 55.425 -0.350 1.00 13.18 119 ASP A O 1
ATOM 662 N N . PHE A 1 120 ? -22.076 57.003 0.096 1.00 12.10 120 PHE A N 1
ATOM 663 C CA . PHE A 1 120 ? -20.928 56.168 -0.276 1.00 12.47 120 PHE A CA 1
ATOM 664 C C . PHE A 1 120 ? -20.095 55.737 0.948 1.00 10.51 120 PHE A C 1
ATOM 665 O O . PHE A 1 120 ? -18.865 55.537 0.853 1.00 10.97 120 PHE A O 1
ATOM 673 N N . THR A 1 121 ? -20.736 55.605 2.114 1.00 11.06 121 THR A N 1
ATOM 674 C CA . THR A 1 121 ? -19.983 55.221 3.313 1.00 10.43 121 THR A CA 1
ATOM 675 C C . THR A 1 121 ? -19.757 53.712 3.432 1.00 11.40 121 THR A C 1
ATOM 676 O O . THR A 1 121 ? -19.026 53.301 4.329 1.00 11.57 121 THR A O 1
ATOM 680 N N . SER A 1 122 ? -20.375 52.887 2.578 1.00 11.70 122 SER A N 1
ATOM 681 C CA . SER A 1 122 ? -20.055 51.464 2.482 1.00 12.41 122 SER A CA 1
ATOM 682 C C . SER A 1 122 ? -20.216 51.032 1.028 1.00 12.67 122 SER A C 1
ATOM 683 O O . SER A 1 122 ? -20.836 51.725 0.218 1.00 11.94 122 SER A O 1
ATOM 686 N N . ILE A 1 123 ? -19.678 49.859 0.693 1.00 10.67 123 ILE A N 1
ATOM 687 C CA . ILE A 1 123 ? -19.930 49.340 -0.654 1.00 10.05 123 ILE A CA 1
ATOM 688 C C . ILE A 1 123 ? -21.418 49.062 -0.842 1.00 10.39 123 ILE A C 1
ATOM 689 O O . ILE A 1 123 ? -21.990 49.385 -1.883 1.00 12.78 123 ILE A O 1
ATOM 694 N N . ALA A 1 124 ? -22.060 48.443 0.156 1.00 9.97 124 ALA A N 1
ATOM 695 C CA . ALA A 1 124 ? -23.485 48.119 0.036 1.00 17.23 124 ALA A CA 1
ATOM 696 C C . ALA A 1 124 ? -24.324 49.377 -0.175 1.00 15.74 124 ALA A C 1
ATOM 697 O O . ALA A 1 124 ? -25.277 49.373 -0.971 1.00 12.00 124 ALA A O 1
ATOM 699 N N . SER A 1 125 ? -24.017 50.456 0.559 1.00 12.55 125 SER A N 1
ATOM 700 C CA . SER A 1 125 ? -24.771 51.686 0.353 1.00 10.70 125 SER A CA 1
ATOM 701 C C . SER A 1 125 ? -24.529 52.229 -1.039 1.00 11.91 125 SER A C 1
ATOM 702 O O . SER A 1 125 ? -25.474 52.665 -1.701 1.00 15.63 125 SER A O 1
ATOM 705 N N . MET A 1 126 ? -23.270 52.196 -1.513 1.00 9.76 126 MET A N 1
ATOM 706 C CA . MET A 1 126 ? -23.003 52.620 -2.894 1.00 10.76 126 MET A CA 1
ATOM 707 C C . MET A 1 126 ? -23.817 51.796 -3.894 1.00 10.12 126 MET A C 1
ATOM 708 O O . MET A 1 126 ? -24.358 52.336 -4.867 1.00 11.73 126 MET A O 1
ATOM 713 N N . GLN A 1 127 ? -23.889 50.476 -3.689 1.00 9.34 127 GLN A N 1
ATOM 714 C CA . GLN A 1 127 ? -24.658 49.640 -4.609 1.00 11.64 127 GLN A CA 1
ATOM 715 C C . GLN A 1 127 ? -26.149 49.985 -4.595 1.00 10.50 127 GLN A C 1
ATOM 716 O O . GLN A 1 127 ? -26.799 49.972 -5.645 1.00 12.91 127 GLN A O 1
ATOM 722 N N . THR A 1 128 ? -26.723 50.283 -3.426 1.00 12.74 128 THR A N 1
ATOM 723 C CA . THR A 1 128 ? -28.122 50.739 -3.422 1.00 11.12 128 THR A CA 1
ATOM 724 C C . THR A 1 128 ? -28.273 52.058 -4.190 1.00 10.99 128 THR A C 1
ATOM 725 O O . THR A 1 128 ? -29.275 52.272 -4.906 1.00 11.26 128 THR A O 1
ATOM 729 N N . GLU A 1 129 ? -27.294 52.965 -4.052 1.00 11.02 129 GLU A N 1
ATOM 730 C CA . GLU A 1 129 ? -27.357 54.224 -4.797 1.00 15.36 129 GLU A CA 1
ATOM 731 C C . GLU A 1 129 ? -27.268 53.974 -6.294 1.00 14.75 129 GLU A C 1
ATOM 732 O O . GLU A 1 129 ? -27.970 54.622 -7.080 1.00 13.95 129 GLU A O 1
ATOM 738 N N . ILE A 1 130 ? -26.454 52.998 -6.697 1.00 10.96 130 ILE A N 1
ATOM 739 C CA . ILE A 1 130 ? -26.360 52.634 -8.116 1.00 11.78 130 ILE A CA 1
ATOM 740 C C . ILE A 1 130 ? -27.708 52.113 -8.618 1.00 12.38 130 ILE A C 1
ATOM 741 O O . ILE A 1 130 ? -28.206 52.526 -9.680 1.00 11.92 130 ILE A O 1
ATOM 746 N N . LYS A 1 131 ? -28.337 51.224 -7.845 1.00 13.11 131 LYS A N 1
ATOM 747 C CA . LYS A 1 131 ? -29.684 50.767 -8.188 1.00 13.02 131 LYS A CA 1
ATOM 748 C C . LYS A 1 131 ? -30.644 51.951 -8.337 1.00 13.81 131 LYS A C 1
ATOM 749 O O . LYS A 1 131 ? -31.449 52.008 -9.279 1.00 15.66 131 LYS A O 1
ATOM 755 N N . ASN A 1 132 ? -30.615 52.881 -7.383 1.00 14.03 132 ASN A N 1
ATOM 756 C CA . ASN A 1 132 ? -31.580 53.991 -7.403 1.00 14.74 132 ASN A CA 1
ATOM 757 C C . ASN A 1 132 ? -31.322 54.956 -8.567 1.00 13.40 132 ASN A C 1
ATOM 758 O O . ASN A 1 132 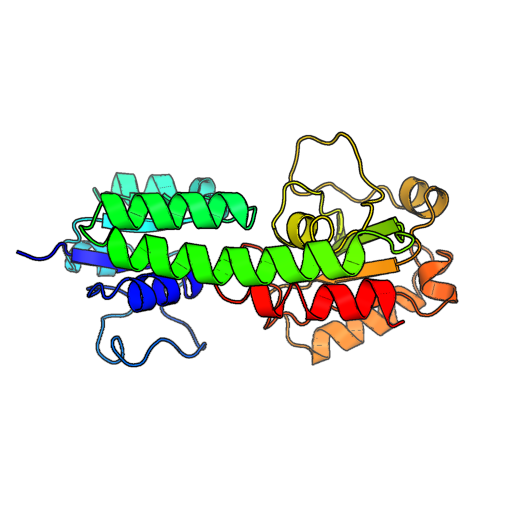? -32.268 55.500 -9.156 1.00 14.11 132 ASN A O 1
ATOM 763 N N . LEU A 1 133 ? -30.053 55.179 -8.917 1.00 13.27 133 LEU A N 1
ATOM 764 C CA . LEU A 1 133 ? -29.727 55.963 -10.111 1.00 14.72 133 LEU A CA 1
ATOM 765 C C . LEU A 1 133 ? -30.253 55.302 -11.380 1.00 16.59 133 LEU A C 1
ATOM 766 O O . LEU A 1 133 ? -30.762 55.988 -12.287 1.00 18.55 133 LEU A O 1
ATOM 771 N N . GLY A 1 134 ? -30.118 53.975 -11.475 1.00 15.15 134 GLY A N 1
ATOM 772 C CA . GLY A 1 134 ? -30.730 53.244 -12.591 1.00 13.16 134 GLY A CA 1
ATOM 773 C C . GLY A 1 134 ? -32.213 53.520 -12.712 1.00 14.03 134 GLY A C 1
ATOM 774 O O . GLY A 1 134 ? -32.733 53.787 -13.808 1.00 14.98 134 GLY A O 1
ATOM 775 N N . ALA A 1 135 ? -32.934 53.423 -11.589 1.00 13.97 135 ALA A N 1
ATOM 776 C CA . ALA A 1 135 ? -34.369 53.701 -11.611 1.00 16.50 135 ALA A CA 1
ATOM 777 C C . ALA A 1 135 ? -34.649 55.160 -11.951 1.00 19.34 135 ALA A C 1
ATOM 778 O O . ALA A 1 135 ? -35.584 55.465 -12.694 1.00 17.25 135 ALA A O 1
ATOM 780 N N . LYS A 1 136 ? -33.867 56.079 -11.383 1.00 18.78 136 LYS A N 1
ATOM 781 C CA . LYS A 1 136 ? -34.166 57.498 -11.575 1.00 21.95 136 LYS A CA 1
ATOM 782 C C . LYS A 1 136 ? -33.947 57.917 -13.024 1.00 18.40 136 LYS A C 1
ATOM 783 O O . LYS A 1 136 ? -34.710 58.723 -13.562 1.00 18.62 136 LYS A O 1
ATOM 789 N N . PHE A 1 137 ? -32.944 57.350 -13.694 1.00 16.64 137 PHE A N 1
ATOM 790 C CA . PHE A 1 137 ? -32.551 57.841 -15.010 1.00 20.27 137 PHE A CA 1
ATOM 791 C C . PHE A 1 137 ? -32.722 56.805 -16.118 1.00 22.83 137 PHE A C 1
ATOM 792 O O . PHE A 1 137 ? -32.071 56.918 -17.163 1.00 19.49 137 PHE A O 1
ATOM 800 N N A ASP A 1 138 ? -33.597 55.807 -15.925 0.59 21.23 138 ASP A N 1
ATOM 801 N N B ASP A 1 138 ? -33.578 55.801 -15.904 0.41 21.14 138 ASP A N 1
ATOM 802 C CA A ASP A 1 138 ? -33.915 54.818 -16.960 0.59 20.65 138 ASP A CA 1
ATOM 803 C CA B ASP A 1 138 ? -33.913 54.829 -16.938 0.41 20.88 138 ASP A CA 1
ATOM 804 C C A ASP A 1 138 ? -32.666 54.058 -17.405 0.59 20.35 138 ASP A C 1
ATOM 805 C C B ASP A 1 138 ? -32.669 54.071 -17.400 0.41 20.33 138 ASP A C 1
ATOM 806 O O A ASP A 1 138 ? -32.386 53.930 -18.601 0.59 20.51 138 ASP A O 1
ATOM 807 O O B ASP A 1 138 ? -32.394 53.957 -18.598 0.41 20.63 138 ASP A O 1
ATOM 816 N N . ARG A 1 139 ? -31.902 53.569 -16.433 1.00 15.72 139 ARG A N 1
ATOM 817 C CA . ARG A 1 139 ? -30.721 52.750 -16.712 1.00 15.03 139 ARG A CA 1
ATOM 818 C C . ARG A 1 139 ? -30.727 51.522 -15.818 1.00 14.98 139 ARG A C 1
ATOM 819 O O . ARG A 1 139 ? -29.694 51.128 -15.264 1.00 13.34 139 ARG A O 1
ATOM 827 N N . ILE A 1 140 ? -31.902 50.910 -15.651 1.00 16.38 140 ILE A N 1
ATOM 828 C CA . ILE A 1 140 ? -32.022 49.820 -14.684 1.00 14.37 140 ILE A CA 1
ATOM 829 C C . ILE A 1 140 ? -31.146 48.643 -15.107 1.00 17.13 140 ILE A C 1
ATOM 830 O O . ILE A 1 140 ? -30.471 48.020 -14.276 1.00 14.13 140 ILE A O 1
ATOM 835 N N . GLU A 1 141 ? -31.161 48.302 -16.402 1.00 15.85 141 GLU A N 1
ATOM 836 C CA . GLU A 1 141 ? -30.329 47.204 -16.892 1.00 17.04 141 GLU A CA 1
ATOM 837 C C . GLU A 1 141 ? -28.839 47.479 -16.663 1.00 16.22 141 GLU A C 1
ATOM 838 O O . GLU A 1 141 ? -28.091 46.598 -16.196 1.00 16.33 141 GLU A O 1
ATOM 844 N N . GLU A 1 142 ? -28.386 48.703 -16.956 1.00 17.20 142 GLU A N 1
ATOM 845 C CA . GLU A 1 142 ? -26.968 49.006 -16.777 1.00 16.65 142 GLU A CA 1
ATOM 846 C C . GLU A 1 142 ? -26.576 48.970 -15.300 1.00 15.36 142 GLU A C 1
ATOM 847 O O . GLU A 1 142 ? -25.475 48.497 -14.947 1.00 14.96 142 GLU A O 1
ATOM 853 N N . ALA A 1 143 ? -27.452 49.468 -14.421 1.00 13.07 143 ALA A N 1
ATOM 854 C CA . ALA A 1 143 ? -27.153 49.464 -12.979 1.00 17.77 143 ALA A CA 1
ATOM 855 C C . ALA A 1 143 ? -27.091 48.046 -12.433 1.00 15.99 143 ALA A C 1
ATOM 856 O O . ALA A 1 143 ? -26.217 47.721 -11.604 1.00 14.18 143 ALA A O 1
ATOM 858 N N . THR A 1 144 ? -28.030 47.207 -12.882 1.00 13.19 144 THR A N 1
ATOM 859 C CA . THR A 1 144 ? -28.091 45.803 -12.483 1.00 15.08 144 THR A CA 1
ATOM 860 C C . THR A 1 144 ? -26.816 45.062 -12.884 1.00 16.59 144 THR A C 1
ATOM 861 O O . THR A 1 144 ? -26.262 44.295 -12.097 1.00 14.98 144 THR A O 1
ATOM 865 N N . LYS A 1 145 ? -26.379 45.242 -14.128 1.00 14.88 145 LYS A N 1
ATOM 866 C CA . LYS A 1 145 ? -25.123 44.671 -14.594 1.00 16.82 145 LYS A CA 1
ATOM 867 C C . LYS A 1 145 ? -23.932 45.162 -13.749 1.00 17.77 145 LYS A C 1
ATOM 868 O O . LYS A 1 145 ? -23.057 44.382 -13.350 1.00 17.56 145 LYS A O 1
ATOM 874 N N . LEU A 1 146 ? -23.860 46.460 -13.497 1.00 15.44 146 LEU A N 1
ATOM 875 C CA . LEU A 1 146 ? -22.730 46.970 -12.721 1.00 15.50 146 LEU A CA 1
ATOM 876 C C . LEU A 1 146 ? -22.724 46.368 -11.324 1.00 14.70 146 LEU A C 1
ATOM 877 O O . LEU A 1 146 ? -21.673 45.928 -10.824 1.00 16.25 146 LEU A O 1
ATOM 882 N N . ASN A 1 147 ? -23.892 46.314 -10.684 1.00 14.51 147 ASN A N 1
ATOM 883 C CA . ASN A 1 147 ? -23.962 45.748 -9.340 1.00 11.48 147 ASN A CA 1
ATOM 884 C C . ASN A 1 147 ? -23.645 44.260 -9.334 1.00 12.68 147 ASN A C 1
ATOM 885 O O . ASN A 1 147 ? -23.054 43.757 -8.376 1.00 15.37 147 ASN A O 1
ATOM 890 N N . LYS A 1 148 ? -24.066 43.533 -10.372 1.00 12.62 148 LYS A N 1
ATOM 891 C CA . LYS A 1 148 ? -23.728 42.111 -10.478 1.00 14.15 148 LYS A CA 1
ATOM 892 C C . LYS A 1 148 ? -22.214 41.918 -10.467 1.00 15.92 148 LYS A C 1
ATOM 893 O O . LYS A 1 148 ? -21.688 41.029 -9.792 1.00 16.24 148 LYS A O 1
ATOM 899 N N . ASP A 1 149 ? -21.506 42.732 -11.254 1.00 17.05 149 ASP A N 1
ATOM 900 C CA . ASP A 1 149 ? -20.048 42.646 -11.342 1.00 20.42 149 ASP A CA 1
ATOM 901 C C . ASP A 1 149 ? -19.400 42.941 -9.995 1.00 19.15 149 ASP A C 1
ATOM 902 O O . ASP A 1 149 ? -18.507 42.217 -9.554 1.00 17.96 149 ASP A O 1
ATOM 907 N N . LEU A 1 150 ? -19.800 44.045 -9.361 1.00 14.03 150 LEU A N 1
ATOM 908 C CA . LEU A 1 150 ? -19.292 44.388 -8.039 1.00 16.72 150 LEU A CA 1
ATOM 909 C C . LEU A 1 150 ? -19.525 43.261 -7.046 1.00 15.21 150 LEU A C 1
ATOM 910 O O . LEU A 1 150 ? -18.613 42.861 -6.315 1.00 16.62 150 LEU A O 1
ATOM 915 N N . THR A 1 151 ? -20.763 42.775 -6.970 1.00 14.44 151 THR A N 1
ATOM 916 C CA . THR A 1 151 ? -21.087 41.729 -6.009 1.00 14.10 151 THR A CA 1
ATOM 917 C C . THR A 1 151 ? -20.275 40.470 -6.262 1.00 17.40 151 THR A C 1
ATOM 918 O O . THR A 1 151 ? -19.874 39.788 -5.315 1.00 17.36 151 THR A O 1
ATOM 922 N N . SER A 1 152 ? -20.050 40.125 -7.530 1.00 14.26 152 SER A N 1
ATOM 923 C CA . SER A 1 152 ? -19.213 38.964 -7.819 1.00 18.61 152 SER A CA 1
ATOM 924 C C . SER A 1 152 ? -17.804 39.148 -7.253 1.00 21.73 152 SER A C 1
ATOM 925 O O . SER A 1 152 ? -17.228 38.214 -6.674 1.00 19.21 152 SER A O 1
ATOM 928 N N . ASP A 1 153 ? -17.228 40.331 -7.412 1.00 15.81 153 ASP A N 1
ATOM 929 C CA . ASP A 1 153 ? -15.895 40.589 -6.874 1.00 22.11 153 ASP A CA 1
ATOM 930 C C . ASP A 1 153 ? -15.868 40.546 -5.340 1.00 23.42 153 ASP A C 1
ATOM 931 O O . ASP A 1 153 ? -14.991 39.945 -4.744 1.00 20.68 153 ASP A O 1
ATOM 936 N N . ILE A 1 154 ? -16.856 41.164 -4.711 1.00 18.91 154 ILE A N 1
ATOM 937 C CA . ILE A 1 154 ? -16.932 41.182 -3.262 1.00 20.85 154 ILE A CA 1
ATOM 938 C C . ILE A 1 154 ? -17.113 39.777 -2.706 1.00 17.47 154 ILE A C 1
ATOM 939 O O . ILE A 1 154 ? -16.473 39.389 -1.750 1.00 21.39 154 ILE A O 1
ATOM 944 N N . ASP A 1 155 ? -17.982 39.010 -3.338 1.00 15.32 155 ASP A N 1
ATOM 945 C CA . ASP A 1 155 ? -18.259 37.660 -2.886 1.00 15.85 155 ASP A CA 1
ATOM 946 C C . ASP A 1 155 ? -17.002 36.814 -2.944 1.00 18.27 155 ASP A C 1
ATOM 947 O O . ASP A 1 155 ? -16.799 35.963 -2.101 1.00 20.13 155 ASP A O 1
ATOM 952 N N . GLN A 1 156 ? -16.172 37.042 -3.952 1.00 18.04 156 GLN A N 1
ATOM 953 C CA . GLN A 1 156 ? -14.951 36.248 -4.088 1.00 20.29 156 GLN A CA 1
ATOM 954 C C . GLN A 1 156 ? -13.981 36.511 -2.934 1.00 20.90 156 GLN A C 1
ATOM 955 O O . GLN A 1 156 ? -13.364 35.576 -2.396 1.00 19.19 156 GLN A O 1
ATOM 961 N N . VAL A 1 157 ? -13.806 37.778 -2.554 1.00 19.44 157 VAL A N 1
ATOM 962 C CA . VAL A 1 157 ? -12.958 38.090 -1.395 1.00 16.95 157 VAL A CA 1
ATOM 963 C C . VAL A 1 157 ? -13.545 37.466 -0.141 1.00 19.65 157 VAL A C 1
ATOM 964 O O . VAL A 1 157 ? -12.850 36.797 0.625 1.00 19.12 157 VAL A O 1
ATOM 968 N N . LYS A 1 158 ? -14.851 37.627 0.061 1.00 15.28 158 LYS A N 1
ATOM 969 C CA . LYS A 1 158 ? -15.480 37.042 1.243 1.00 17.66 158 LYS A CA 1
ATOM 970 C C . LYS A 1 158 ? -15.234 35.541 1.311 1.00 17.12 158 LYS A C 1
ATOM 971 O O . LYS A 1 158 ? -14.878 35.005 2.364 1.00 18.63 158 LYS A O 1
ATOM 977 N N . SER A 1 159 ? -15.408 34.847 0.194 1.00 17.90 159 SER A N 1
ATOM 978 C CA . SER A 1 159 ? -15.185 33.423 0.143 1.00 20.10 159 SER A CA 1
ATOM 979 C C . SER A 1 159 ? -13.720 33.073 0.456 1.00 25.39 159 SER A C 1
ATOM 980 O O . SER A 1 159 ? -13.439 32.173 1.196 1.00 25.04 159 SER A O 1
ATOM 983 N N . ASN A 1 160 ? -12.802 33.842 -0.096 1.00 24.82 160 ASN A N 1
ATOM 984 C CA . ASN A 1 160 ? -11.382 33.631 0.091 1.00 25.07 160 ASN A CA 1
ATOM 985 C C . ASN A 1 160 ? -10.961 33.708 1.551 1.00 23.33 160 ASN A C 1
ATOM 986 O O . ASN A 1 160 ? -10.157 32.937 1.987 1.00 24.26 160 ASN A O 1
ATOM 991 N N . VAL A 1 161 ? -11.495 34.661 2.294 1.00 23.93 161 VAL A N 1
ATOM 992 C CA . VAL A 1 161 ? -11.109 34.844 3.685 1.00 22.41 161 VAL A CA 1
ATOM 993 C C . VAL A 1 161 ? -11.961 34.170 4.747 1.00 23.91 161 VAL A C 1
ATOM 994 O O . VAL A 1 161 ? -11.640 34.197 5.908 1.00 21.05 161 VAL A O 1
ATOM 998 N N . ALA A 1 162 ? -13.037 33.528 4.335 1.00 24.51 162 ALA A N 1
ATOM 999 C CA . ALA A 1 162 ? -13.973 32.984 5.293 1.00 24.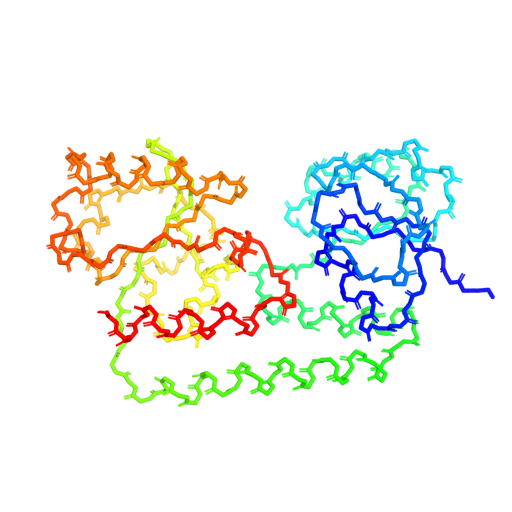25 162 ALA A CA 1
ATOM 1000 C C . ALA A 1 162 ? -13.398 32.032 6.318 1.00 26.08 162 ALA A C 1
ATOM 1001 O O . ALA A 1 162 ? -13.800 32.069 7.445 1.00 29.37 162 ALA A O 1
ATOM 1003 N N . LYS A 1 163 ? -12.483 31.180 5.931 1.00 24.54 163 LYS A N 1
ATOM 1004 C CA . LYS A 1 163 ? -11.932 30.221 6.886 1.00 32.40 163 LYS A CA 1
ATOM 1005 C C . LYS A 1 163 ? -10.569 30.629 7.435 1.00 31.56 163 LYS A C 1
ATOM 1006 O O . LYS A 1 163 ? -9.942 29.839 8.151 1.00 30.85 163 LYS A O 1
ATOM 1012 N N . LYS A 1 164 ? -10.084 31.817 7.106 1.00 26.48 164 LYS A N 1
ATOM 1013 C CA . LYS A 1 164 ? -8.812 32.270 7.643 1.00 25.51 164 LYS A CA 1
ATOM 1014 C C . LYS A 1 164 ? -8.965 32.773 9.074 1.00 28.56 164 LYS A C 1
ATOM 1015 O O . LYS A 1 164 ? -10.026 33.260 9.480 1.00 26.86 164 LYS A O 1
ATOM 1021 N N . LYS A 1 165 ? -7.887 32.649 9.849 1.00 30.16 165 LYS A N 1
ATOM 1022 C CA . LYS A 1 165 ? -7.846 33.302 11.146 1.00 28.34 165 LYS A CA 1
ATOM 1023 C C . LYS A 1 165 ? -7.749 34.802 10.933 1.00 23.80 165 LYS A C 1
ATOM 1024 O O . LYS A 1 165 ? -6.992 35.270 10.078 1.00 24.43 165 LYS A O 1
ATOM 1030 N N . LYS A 1 166 ? -8.533 35.570 11.723 1.00 20.34 166 LYS A N 1
ATOM 1031 C CA . LYS A 1 166 ? -8.724 36.985 11.409 1.00 18.69 166 LYS A CA 1
ATOM 1032 C C . LYS A 1 166 ? -7.844 37.850 12.290 1.00 19.94 166 LYS A C 1
ATOM 1033 O O . LYS A 1 166 ? -7.831 37.655 13.512 1.00 19.98 166 LYS A O 1
ATOM 1039 N N . PRO A 1 167 ? -7.151 38.819 11.721 1.00 16.29 167 PRO A N 1
ATOM 1040 C CA . PRO A 1 167 ? -6.357 39.730 12.545 1.00 17.48 167 PRO A CA 1
ATOM 1041 C C . PRO A 1 167 ? -7.199 40.882 13.103 1.00 15.55 167 PRO A C 1
ATOM 1042 O O . PRO A 1 167 ? -8.190 41.225 12.504 1.00 15.70 167 PRO A O 1
ATOM 1046 N N . THR A 1 168 ? -6.802 41.463 14.222 1.00 13.12 168 THR A N 1
ATOM 1047 C CA . THR A 1 168 ? -7.483 42.626 14.751 1.00 12.80 168 THR A CA 1
ATOM 1048 C C . THR A 1 168 ? -6.801 43.820 14.039 1.00 15.72 168 THR A C 1
ATOM 1049 O O . THR A 1 168 ? -5.608 43.792 13.803 1.00 13.52 168 THR A O 1
ATOM 1053 N N . VAL A 1 169 ? -7.564 44.845 13.705 1.00 11.38 169 VAL A N 1
ATOM 1054 C CA . VAL A 1 169 ? -7.041 45.985 12.986 1.00 12.15 169 VAL A CA 1
ATOM 1055 C C . VAL A 1 169 ? -7.402 47.352 13.556 1.00 14.29 169 VAL A C 1
ATOM 1056 O O . VAL A 1 169 ? -8.512 47.570 13.966 1.00 11.39 169 VAL A O 1
ATOM 1060 N N . LEU A 1 170 ? -6.439 48.261 13.545 1.00 12.95 170 LEU A N 1
ATOM 1061 C CA . LEU A 1 170 ? -6.673 49.627 13.964 1.00 13.13 170 LEU A CA 1
ATOM 1062 C C . LEU A 1 170 ? -6.519 50.468 12.694 1.00 10.78 170 LEU A C 1
ATOM 1063 O O . LEU A 1 170 ? -5.516 50.380 12.015 1.00 12.55 170 LEU A O 1
ATOM 1068 N N . ILE A 1 171 ? -7.527 51.269 12.392 1.00 8.45 171 ILE A N 1
ATOM 1069 C CA . ILE A 1 171 ? -7.523 52.106 11.204 1.00 8.25 171 ILE A CA 1
ATOM 1070 C C . ILE A 1 171 ? -7.400 53.591 11.600 1.00 11.57 171 ILE A C 1
ATOM 1071 O O . ILE A 1 171 ? -8.215 54.097 12.344 1.00 9.47 171 ILE A O 1
ATOM 1076 N N . LEU A 1 172 ? -6.394 54.274 11.076 1.00 9.91 172 LEU A N 1
ATOM 1077 C CA . LEU A 1 172 ? -6.165 55.680 11.423 1.00 8.29 172 LEU A CA 1
ATOM 1078 C C . LEU A 1 172 ? -6.299 56.513 10.155 1.00 12.76 172 LEU A C 1
ATOM 1079 O O . LEU A 1 172 ? -5.835 56.097 9.090 1.00 13.88 172 LEU A O 1
ATOM 1084 N N . MET A 1 173 ? -6.935 57.683 10.259 1.00 11.43 173 MET A N 1
ATOM 1085 C CA . MET A 1 173 ? -7.042 58.620 9.152 1.00 8.54 173 MET A CA 1
ATOM 1086 C C . MET A 1 173 ? -6.496 59.962 9.629 1.00 14.72 173 MET A C 1
ATOM 1087 O O . MET A 1 173 ? -6.956 60.473 10.646 1.00 13.56 173 MET A O 1
ATOM 1092 N N . GLY A 1 174 ? -5.564 60.553 8.891 1.00 11.60 174 GLY A N 1
ATOM 1093 C CA . GLY A 1 174 ? -5.145 61.903 9.246 1.00 12.76 174 GLY A CA 1
ATOM 1094 C C . GLY A 1 174 ? -3.641 62.096 9.176 1.00 14.25 174 GLY A C 1
ATOM 1095 O O . GLY A 1 174 ? -2.971 61.417 8.387 1.00 13.29 174 GLY A O 1
ATOM 1096 N N . VAL A 1 175 ? -3.105 62.983 10.019 1.00 12.61 175 VAL A N 1
ATOM 1097 C CA . VAL A 1 175 ? -1.691 63.348 10.031 1.00 18.19 175 VAL A CA 1
ATOM 1098 C C . VAL A 1 175 ? -1.197 63.315 11.475 1.00 20.93 175 VAL A C 1
ATOM 1099 O O . VAL A 1 175 ? -1.995 63.318 12.431 1.00 15.78 175 VAL A O 1
ATOM 1103 N N . PRO A 1 176 ? 0.127 63.297 11.669 1.00 21.28 176 PRO A N 1
ATOM 1104 C CA . PRO A 1 176 ? 0.679 63.164 13.022 1.00 22.94 176 PRO A CA 1
ATOM 1105 C C . PRO A 1 176 ? 0.043 64.152 13.982 1.00 19.17 176 PRO A C 1
ATOM 1106 O O . PRO A 1 176 ? -0.200 65.307 13.635 1.00 23.34 176 PRO A O 1
ATOM 1110 N N . GLY A 1 177 ? -0.270 63.674 15.190 1.00 22.60 177 GLY A N 1
ATOM 1111 C CA . GLY A 1 177 ? -0.904 64.504 16.204 1.00 25.97 177 GLY A CA 1
ATOM 1112 C C . GLY A 1 177 ? -2.410 64.604 16.115 1.00 25.05 177 GLY A C 1
ATOM 1113 O O . GLY A 1 177 ? -3.051 64.982 17.104 1.00 24.67 177 GLY A O 1
ATOM 1114 N N A SER A 1 178 ? -3.022 64.250 14.978 0.53 22.28 178 SER A N 1
ATOM 1115 N N B SER A 1 178 ? -2.993 64.309 14.961 0.47 22.24 178 SER A N 1
ATOM 1116 C CA A SER A 1 178 ? -4.470 64.420 14.859 0.53 20.38 178 SER A CA 1
ATOM 1117 C CA B SER A 1 178 ? -4.437 64.383 14.794 0.47 20.37 178 SER A CA 1
ATOM 1118 C C A SER A 1 178 ? -5.161 63.214 14.215 0.53 16.95 178 SER A C 1
ATOM 1119 C C B SER A 1 178 ? -4.899 63.238 13.902 0.47 16.81 178 SER A C 1
ATOM 1120 O O A SER A 1 178 ? 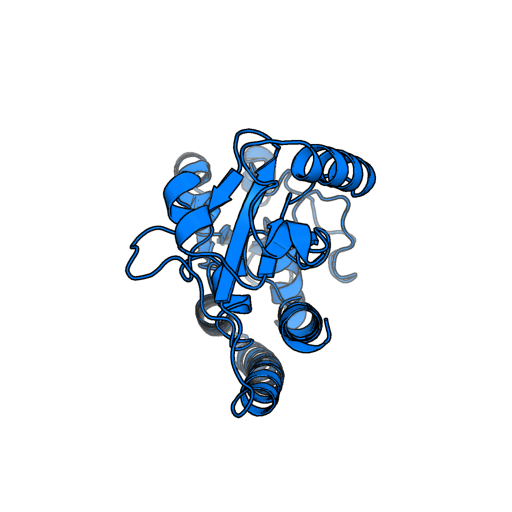-6.251 63.361 13.651 0.53 15.90 178 SER A O 1
ATOM 1121 O O B SER A 1 178 ? -5.503 63.437 12.850 0.47 18.09 178 SER A O 1
ATOM 1126 N N . TYR A 1 179 ? -4.572 62.015 14.313 1.00 13.11 179 TYR A N 1
ATOM 1127 C CA . TYR A 1 179 ? -5.167 60.828 13.696 1.00 15.64 179 TYR A CA 1
ATOM 1128 C C . TYR A 1 179 ? -6.554 60.576 14.272 1.00 16.02 179 TYR A C 1
ATOM 1129 O O . TYR A 1 179 ? -6.731 60.593 15.496 1.00 14.08 179 TYR A O 1
ATOM 1138 N N . LEU A 1 180 ? -7.522 60.316 13.390 1.00 11.33 180 LEU A N 1
ATOM 1139 C CA . LEU A 1 180 ? -8.834 59.805 13.774 1.00 14.13 180 LEU A CA 1
ATOM 1140 C C . LEU A 1 180 ? -8.852 58.279 13.699 1.00 14.18 180 LEU A C 1
ATOM 1141 O O . LEU A 1 180 ? -8.252 57.688 12.803 1.00 13.20 180 LEU A O 1
ATOM 1146 N N . VAL A 1 181 ? -9.608 57.653 14.607 1.00 13.86 181 VAL A N 1
ATOM 1147 C CA . VAL A 1 181 ? -9.882 56.218 14.510 1.00 12.70 181 VAL A CA 1
ATOM 1148 C C . VAL A 1 181 ? -11.066 56.001 13.575 1.00 10.92 181 VAL A C 1
ATOM 1149 O O . VAL A 1 181 ? -12.098 56.665 13.715 1.00 11.69 181 VAL A O 1
ATOM 1153 N N . VAL A 1 182 ? -10.918 55.100 12.610 1.00 8.41 182 VAL A N 1
ATOM 1154 C CA . VAL A 1 182 ? -11.955 54.851 11.598 1.00 11.13 182 VAL A CA 1
ATOM 1155 C C . VAL A 1 182 ? -12.729 53.607 12.026 1.00 11.69 182 VAL A C 1
ATOM 1156 O O . VAL A 1 182 ? -12.123 52.554 12.274 1.00 11.47 182 VAL A O 1
ATOM 1160 N N . THR A 1 183 ? -14.058 53.728 12.138 1.00 10.64 183 THR A N 1
ATOM 1161 C CA . THR A 1 183 ? -14.881 52.594 12.529 1.00 9.99 183 THR A CA 1
ATOM 1162 C C . THR A 1 183 ? -15.417 51.838 11.312 1.00 11.60 183 THR A C 1
ATOM 1163 O O . THR A 1 183 ? -15.253 52.253 10.167 1.00 11.52 183 THR A O 1
ATOM 1167 N N . GLU A 1 184 ? -16.146 50.745 11.587 1.00 9.90 184 GLU A N 1
ATOM 1168 C CA . GLU A 1 184 ? -16.836 49.992 10.545 1.00 9.85 184 GLU A CA 1
ATOM 1169 C C . GLU A 1 184 ? -17.844 50.849 9.785 1.00 11.23 184 GLU A C 1
ATOM 1170 O O . GLU A 1 184 ? -18.265 50.459 8.686 1.00 11.54 184 GLU A O 1
ATOM 1176 N N . HIS A 1 185 ? -18.256 51.994 10.344 1.00 9.92 185 HIS A N 1
ATOM 1177 C CA . HIS A 1 185 ? -19.296 52.794 9.681 1.00 10.94 185 HIS A CA 1
ATOM 1178 C C . HIS A 1 185 ? -18.774 53.684 8.569 1.00 11.97 185 HIS A C 1
ATOM 1179 O O . HIS A 1 185 ? -19.592 54.309 7.858 1.00 10.90 185 HIS A O 1
ATOM 1186 N N . ALA A 1 186 ? -17.462 53.772 8.396 1.00 14.43 186 ALA A N 1
ATOM 1187 C CA . ALA A 1 186 ? -16.862 54.501 7.287 1.00 13.47 186 ALA A CA 1
ATOM 1188 C C . ALA A 1 186 ? -16.374 53.517 6.229 1.00 12.71 186 ALA A C 1
ATOM 1189 O O . ALA A 1 186 ? -16.199 52.330 6.501 1.00 10.72 186 ALA A O 1
ATOM 1191 N N . TYR A 1 187 ? -16.110 54.038 5.022 1.00 9.33 187 TYR A N 1
ATOM 1192 C CA . TYR A 1 187 ? -15.823 53.154 3.887 1.00 11.56 187 TYR A CA 1
ATOM 1193 C C . TYR A 1 187 ? -14.565 52.310 4.106 1.00 10.80 187 TYR A C 1
ATOM 1194 O O . TYR A 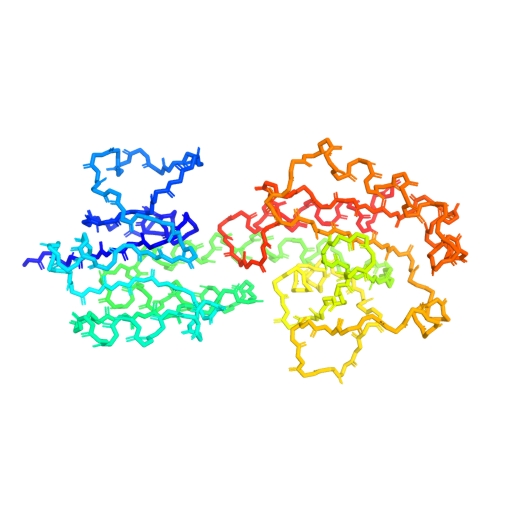1 187 ? -14.553 51.108 3.810 1.00 11.17 187 TYR A O 1
ATOM 1203 N N . ILE A 1 188 ? -13.481 52.919 4.595 1.00 10.65 188 ILE A N 1
ATOM 1204 C CA . ILE A 1 188 ? -12.286 52.108 4.810 1.00 9.67 188 ILE A CA 1
ATOM 1205 C C . ILE A 1 188 ? -12.555 51.072 5.896 1.00 12.13 188 ILE A C 1
ATOM 1206 O O . ILE A 1 188 ? -12.045 49.954 5.827 1.00 11.11 188 ILE A O 1
ATOM 1211 N N . GLY A 1 189 ? -13.354 51.409 6.912 1.00 10.99 189 GLY A N 1
ATOM 1212 C CA . GLY A 1 189 ? -13.790 50.383 7.869 1.00 9.03 189 GLY A CA 1
ATOM 1213 C C . GLY A 1 189 ? -14.588 49.261 7.220 1.00 9.51 189 GLY A C 1
ATOM 1214 O O . GLY A 1 189 ? -14.469 48.084 7.608 1.00 10.99 189 GLY A O 1
ATOM 1215 N N . ASP A 1 190 ? -15.436 49.609 6.246 1.00 11.28 190 ASP A N 1
ATOM 1216 C CA . ASP A 1 190 ? -16.183 48.586 5.519 1.00 12.09 190 ASP A CA 1
ATOM 1217 C C . ASP A 1 190 ? -15.243 47.651 4.747 1.00 13.79 190 ASP A C 1
ATOM 1218 O O . ASP A 1 190 ? -15.465 46.436 4.695 1.00 11.03 190 ASP A O 1
ATOM 1223 N N . LEU A 1 191 ? -14.185 48.198 4.131 1.00 11.51 191 LEU A N 1
ATOM 1224 C CA . LEU A 1 191 ? -13.240 47.331 3.411 1.00 13.00 191 LEU A CA 1
ATOM 1225 C C . LEU A 1 191 ? -12.564 46.353 4.359 1.00 11.81 191 LEU A C 1
ATOM 1226 O O . LEU A 1 191 ? -12.421 45.163 4.044 1.00 11.82 191 LEU A O 1
ATOM 1231 N N . VAL A 1 192 ? -12.111 46.845 5.520 1.00 10.09 192 VAL A N 1
ATOM 1232 C CA . VAL A 1 192 ? -11.487 45.965 6.502 1.00 11.35 192 VAL A CA 1
ATOM 1233 C C . VAL A 1 192 ? -12.456 44.859 6.909 1.00 13.51 192 VAL A C 1
ATOM 1234 O O . VAL A 1 192 ? -12.092 43.679 6.966 1.00 12.58 192 VAL A O 1
ATOM 1238 N N A LYS A 1 193 ? -13.709 45.233 7.194 0.62 12.04 193 LYS A N 1
ATOM 1239 N N B LYS A 1 193 ? -13.712 45.217 7.185 0.38 12.13 193 LYS A N 1
ATOM 1240 C CA A LYS A 1 193 ? -14.715 44.251 7.598 0.62 12.66 193 LYS A CA 1
ATOM 1241 C CA B LYS A 1 193 ? -14.670 44.201 7.612 0.38 12.64 193 LYS A CA 1
ATOM 1242 C C A LYS A 1 193 ? -14.915 43.192 6.522 0.62 12.77 193 LYS A C 1
ATOM 1243 C C B LYS A 1 193 ? -14.905 43.169 6.516 0.38 12.97 193 LYS A C 1
ATOM 1244 O O A LYS A 1 193 ? -14.969 41.989 6.809 0.62 14.44 193 LYS A O 1
ATOM 1245 O O B LYS A 1 193 ? -14.960 41.961 6.781 0.38 14.13 193 LYS A O 1
ATOM 1256 N N . LEU A 1 194 ? -15.089 43.627 5.278 1.00 12.19 194 LEU A N 1
ATOM 1257 C CA . LEU A 1 194 ? -15.382 42.688 4.199 1.00 13.01 194 LEU A CA 1
ATOM 1258 C C . LEU A 1 194 ? -14.213 41.747 3.956 1.00 13.38 194 LEU A C 1
ATOM 1259 O O . LEU A 1 194 ? -14.420 40.585 3.591 1.00 14.30 194 LEU A O 1
ATOM 1264 N N . ALA A 1 195 ? -12.984 42.237 4.134 1.00 12.80 195 ALA A N 1
ATOM 1265 C CA . ALA A 1 195 ? -11.790 41.392 3.986 1.00 14.91 195 ALA A CA 1
ATOM 1266 C C . ALA A 1 195 ? -11.501 40.552 5.226 1.00 15.31 195 ALA A C 1
ATOM 1267 O O . ALA A 1 195 ? -10.466 39.861 5.285 1.00 17.33 195 ALA A O 1
ATOM 1269 N N . GLY A 1 196 ? -12.384 40.575 6.223 1.00 18.69 196 GLY A N 1
ATOM 1270 C CA . GLY A 1 196 ? -12.266 39.670 7.347 1.00 18.41 196 GLY A CA 1
ATOM 1271 C C . GLY A 1 196 ? -11.581 40.261 8.563 1.00 17.88 196 GLY A C 1
ATOM 1272 O O . GLY A 1 196 ? -11.554 39.606 9.607 1.00 23.65 196 GLY A O 1
ATOM 1273 N N . GLY A 1 197 ? -11.062 41.483 8.470 1.00 14.00 197 GLY A N 1
ATOM 1274 C CA . GLY A 1 197 ? -10.415 42.097 9.620 1.00 13.23 197 GLY A CA 1
ATOM 1275 C C . GLY A 1 197 ? -11.414 42.401 10.728 1.00 17.03 197 GLY A C 1
ATOM 1276 O O . GLY A 1 197 ? -12.558 42.736 10.475 1.00 16.50 197 GLY A O 1
ATOM 1277 N N . GLU A 1 198 ? -10.958 42.303 11.983 1.00 14.48 198 GLU A N 1
ATOM 1278 C CA . GLU A 1 198 ? -11.757 42.648 13.161 1.00 15.45 198 GLU A CA 1
ATOM 1279 C C . GLU A 1 198 ? -11.293 43.998 13.718 1.00 11.79 198 GLU A C 1
ATOM 1280 O O . GLU A 1 198 ? -10.219 44.095 14.312 1.00 14.12 198 GLU A O 1
ATOM 1286 N N . ASN A 1 199 ? -12.118 45.036 13.551 1.00 10.75 199 ASN A N 1
ATOM 1287 C CA . ASN A 1 199 ? -11.758 46.381 14.005 1.00 10.21 199 ASN A CA 1
ATOM 1288 C C . ASN A 1 199 ? -11.580 46.335 15.517 1.00 14.07 199 ASN A C 1
ATOM 1289 O O . ASN A 1 199 ? -12.391 45.722 16.225 1.00 12.68 199 ASN A O 1
ATOM 1294 N N . VAL A 1 200 ? -10.516 46.961 16.032 1.00 12.83 200 VAL A N 1
ATOM 1295 C CA . VAL A 1 200 ? -10.386 47.004 17.485 1.00 12.72 200 VAL A CA 1
ATOM 1296 C C . VAL A 1 200 ? -11.474 47.856 18.116 1.00 17.38 200 VAL A C 1
ATOM 1297 O O . VAL A 1 200 ? -11.697 47.748 19.323 1.00 18.59 200 VAL A O 1
ATOM 1301 N N . ILE A 1 201 ? -12.121 48.729 17.351 1.00 12.63 201 ILE A N 1
ATOM 1302 C CA . ILE A 1 201 ? -13.207 49.580 17.853 1.00 16.18 201 ILE A CA 1
ATOM 1303 C C . ILE A 1 201 ? -14.514 48.903 17.537 1.00 17.64 201 ILE A C 1
ATOM 1304 O O . ILE A 1 201 ? -14.758 48.534 16.386 1.00 22.74 201 ILE A O 1
ATOM 1309 N N . LYS A 1 202 ? -15.361 48.726 18.550 1.00 16.65 202 LYS A N 1
ATOM 1310 C CA . LYS A 1 202 ? -16.622 48.041 18.354 1.00 19.84 202 LYS A CA 1
ATOM 1311 C C . LYS A 1 202 ? -17.749 48.829 18.986 1.00 19.24 202 LYS A C 1
ATOM 1312 O O . LYS A 1 202 ? -17.549 49.594 19.928 1.00 20.20 202 LYS A O 1
ATOM 1318 N N . ASP A 1 203 ? -18.950 48.544 18.531 1.00 20.05 203 ASP A N 1
ATOM 1319 C CA . ASP A 1 203 ? -20.128 49.103 19.132 1.00 24.73 203 ASP A CA 1
ATOM 1320 C C . ASP A 1 203 ? -20.075 50.620 19.270 1.00 26.71 203 ASP A C 1
ATOM 1321 O O . ASP A 1 203 ? -20.368 51.178 20.303 1.00 27.89 203 ASP A O 1
ATOM 1326 N N . GLN A 1 204 ? -19.678 51.257 18.183 1.00 26.78 204 GLN A N 1
ATOM 1327 C CA . GLN A 1 204 ? -19.600 52.694 18.074 1.00 24.84 204 GLN A CA 1
ATOM 1328 C C . GLN A 1 204 ? -20.757 53.098 17.186 1.00 28.53 204 GLN A C 1
ATOM 1329 O O . GLN A 1 204 ? -21.409 52.235 16.545 1.00 38.55 204 GLN A O 1
ATOM 1335 N N . LYS A 1 205 ? -21.063 54.380 17.191 1.00 19.79 205 LYS A N 1
ATOM 1336 C CA . LYS A 1 205 ? -22.135 54.864 16.355 1.00 18.52 205 LYS A CA 1
ATOM 1337 C C . LYS A 1 205 ? -21.681 55.909 15.336 1.00 20.36 205 LYS A C 1
ATOM 1338 O O . LYS A 1 205 ? -22.459 56.349 14.535 1.00 25.90 205 LYS A O 1
ATOM 1344 N N . VAL A 1 206 ? -20.420 56.291 15.377 1.00 15.50 206 VAL A N 1
ATOM 1345 C CA . VAL A 1 206 ? -19.899 57.296 14.486 1.00 14.23 206 VAL A CA 1
ATOM 1346 C C . VAL A 1 206 ? -18.890 56.720 13.523 1.00 14.25 206 VAL A C 1
ATOM 1347 O O . VAL A 1 206 ? -18.349 55.671 13.749 1.00 10.63 206 VAL A O 1
ATOM 1351 N N . GLU A 1 207 ? -18.667 57.441 12.441 1.00 10.25 207 GLU A N 1
ATOM 1352 C CA . GLU A 1 207 ? -17.679 57.054 11.427 1.00 13.81 207 GLU A CA 1
ATOM 1353 C C . GLU A 1 207 ? -16.235 57.269 11.894 1.00 13.38 207 GLU A C 1
ATOM 1354 O O . GLU A 1 207 ? -15.345 56.446 11.597 1.00 9.07 207 GLU A O 1
ATOM 1360 N N . TYR A 1 208 ? -15.965 58.390 12.582 1.00 10.53 208 TYR A N 1
ATOM 1361 C CA . TYR A 1 208 ? -14.598 58.752 12.991 1.00 10.84 208 TYR A CA 1
ATOM 1362 C C . TYR A 1 208 ? -14.602 59.150 14.457 1.00 14.80 208 TYR A C 1
ATOM 1363 O O . TYR A 1 208 ? -15.490 59.890 14.909 1.00 12.28 208 TYR A O 1
ATOM 1372 N N A LEU A 1 209 ? -13.645 58.615 15.210 0.54 13.97 209 LEU A N 1
ATOM 1373 N N B LEU A 1 209 ? -13.583 58.709 15.180 0.46 14.27 209 LEU A N 1
ATOM 1374 C CA A LEU A 1 209 ? -13.490 58.893 16.632 0.54 15.90 209 LEU A CA 1
ATOM 1375 C CA B LEU A 1 209 ? -13.506 58.856 16.625 0.46 15.97 209 LEU A CA 1
ATOM 1376 C C A LEU A 1 209 ? -12.164 59.589 16.887 0.54 14.73 209 LEU A C 1
ATOM 1377 C C B LEU A 1 209 ? -12.148 59.428 17.011 0.46 14.92 209 LEU A C 1
ATOM 1378 O O A LEU A 1 209 ? -11.169 59.351 16.192 0.54 14.51 209 LEU A O 1
ATOM 1379 O O B LEU A 1 209 ? -11.117 58.986 16.488 0.46 13.57 209 LEU A O 1
ATOM 1388 N N . ALA A 1 210 ? -12.134 60.391 17.938 1.00 12.21 210 ALA A N 1
ATOM 1389 C CA . ALA A 1 210 ? -10.859 60.875 18.449 1.00 13.21 210 ALA A CA 1
ATOM 1390 C C . ALA A 1 210 ? -10.066 59.691 19.007 1.00 14.68 210 ALA A C 1
ATOM 1391 O O . ALA A 1 210 ? -10.635 58.746 19.547 1.00 12.54 210 ALA A O 1
ATOM 1393 N N . SER A 1 211 ? -8.750 59.706 18.840 1.00 15.03 211 SER A N 1
ATOM 1394 C CA . SER A 1 211 ? -7.957 58.543 19.238 1.00 18.01 211 SER A CA 1
ATOM 1395 C C . SER A 1 211 ? -7.733 58.565 20.750 1.00 20.08 211 SER A C 1
ATOM 1396 O O . SER A 1 211 ? -7.346 59.591 21.308 1.00 22.48 211 SER A O 1
ATOM 1399 N N A ASN A 1 212 ? -8.049 57.457 21.430 0.55 16.23 212 ASN A N 1
ATOM 1400 N N B ASN A 1 212 ? -7.989 57.439 21.400 0.45 16.46 212 ASN A N 1
ATOM 1401 C CA A ASN A 1 212 ? -7.655 57.253 22.830 0.55 18.54 212 ASN A CA 1
ATOM 1402 C CA B ASN A 1 212 ? -7.678 57.239 22.810 0.45 18.42 212 ASN A CA 1
ATOM 1403 C C A ASN A 1 212 ? -6.498 56.263 22.771 0.55 15.51 212 ASN A C 1
ATOM 1404 C C B ASN A 1 212 ? -6.502 56.259 22.838 0.45 15.37 212 ASN A C 1
ATOM 1405 O O A ASN A 1 212 ? -6.696 55.054 22.709 0.55 12.21 212 ASN A O 1
ATOM 140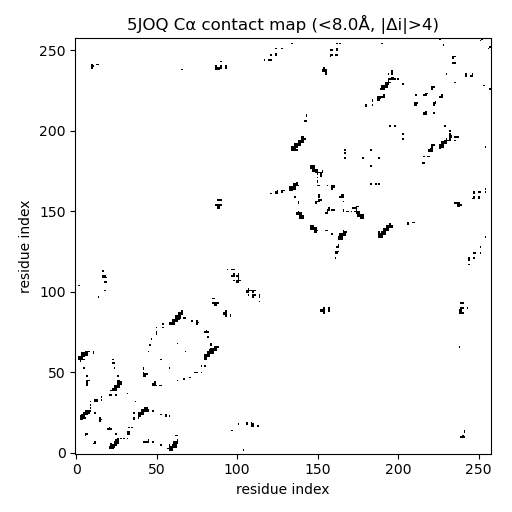6 O O B ASN A 1 212 ? -6.696 55.048 22.909 0.45 13.10 212 ASN A O 1
ATOM 1415 N N . THR A 1 213 ? -5.274 56.788 22.736 1.00 13.58 213 THR A N 1
ATOM 1416 C CA . THR A 1 213 ? -4.139 55.928 22.344 1.00 14.19 213 THR A CA 1
ATOM 1417 C C . THR A 1 213 ? -3.750 54.918 23.420 1.00 14.39 213 THR A C 1
ATOM 1418 O O . THR A 1 213 ? -3.332 53.797 23.087 1.00 14.34 213 THR A O 1
ATOM 1422 N N . GLU A 1 214 ? -3.882 55.272 24.696 1.00 14.22 214 GLU A N 1
ATOM 1423 C CA . GLU A 1 214 ? -3.559 54.307 25.745 1.00 16.56 214 GLU A CA 1
ATOM 1424 C C . GLU A 1 214 ? -4.514 53.130 25.706 1.00 18.70 214 GLU A C 1
ATOM 1425 O O . GLU A 1 214 ? -4.100 51.983 25.904 1.00 13.57 214 GLU A O 1
ATOM 1431 N N . TYR A 1 215 ? -5.799 53.401 25.471 1.00 13.16 215 TYR A N 1
ATOM 1432 C CA . TYR A 1 215 ? -6.760 52.318 25.272 1.00 14.94 215 TYR A CA 1
ATOM 1433 C C . TYR A 1 215 ? -6.371 51.471 24.066 1.00 12.38 215 TYR A C 1
ATOM 1434 O O . TYR A 1 215 ? -6.394 50.225 24.111 1.00 12.92 215 TYR A O 1
ATOM 1443 N N . LEU A 1 216 ? -6.020 52.135 22.960 1.00 13.43 216 LEU A N 1
ATOM 1444 C CA . LEU A 1 216 ? -5.694 51.403 21.733 1.00 13.24 216 LEU A CA 1
ATOM 1445 C C . LEU A 1 216 ? -4.441 50.557 21.923 1.00 12.87 216 LEU A C 1
ATOM 1446 O O . LEU A 1 216 ? -4.366 49.421 21.434 1.00 13.73 216 LEU A O 1
ATOM 1451 N N . GLN A 1 217 ? -3.455 51.083 22.645 1.00 11.85 217 GLN A N 1
ATOM 1452 C CA . GLN A 1 217 ? -2.251 50.290 22.901 1.00 12.24 217 GLN A CA 1
ATOM 1453 C C . GLN A 1 217 ? -2.585 49.026 23.682 1.00 15.56 217 GLN A C 1
ATOM 1454 O O . GLN A 1 217 ? -2.040 47.945 23.417 1.00 18.78 217 GLN A O 1
ATOM 1460 N N . SER A 1 218 ? -3.449 49.146 24.675 1.00 13.65 218 SER A N 1
ATOM 1461 C CA . SER A 1 218 ? -3.853 47.973 25.444 1.00 13.88 218 SER A CA 1
ATOM 1462 C C . SER A 1 218 ? -4.651 47.001 24.571 1.00 14.46 218 SER A C 1
ATOM 1463 O O . SER A 1 218 ? -4.543 45.779 24.726 1.00 14.78 218 SER A O 1
ATOM 1466 N N . ALA A 1 219 ? -5.456 47.517 23.655 1.00 14.89 219 ALA A N 1
ATOM 1467 C CA . ALA A 1 219 ? -6.184 46.617 22.759 1.00 18.25 219 ALA A CA 1
ATOM 1468 C C . ALA A 1 219 ? -5.215 45.854 21.861 1.00 20.30 219 ALA A C 1
ATOM 1469 O O . ALA A 1 219 ? -5.494 44.712 21.458 1.00 17.33 219 ALA A O 1
ATOM 1471 N N . ASN A 1 220 ? -4.092 46.480 21.523 1.00 17.45 220 ASN A N 1
ATOM 1472 C CA . ASN A 1 220 ? -2.965 45.840 20.848 1.00 17.31 220 ASN A CA 1
ATOM 1473 C C . ASN A 1 220 ? -3.395 45.295 19.480 1.00 18.40 220 ASN A C 1
ATOM 1474 O O . ASN A 1 220 ? -3.447 44.072 19.303 1.00 15.40 220 ASN A O 1
ATOM 1479 N N . PRO A 1 221 ? -3.726 46.135 18.500 1.00 12.79 221 PRO A N 1
ATOM 1480 C CA . PRO A 1 221 ? -4.114 45.592 17.188 1.00 11.77 221 PRO A CA 1
ATOM 1481 C C . PRO A 1 221 ? -2.974 44.795 16.568 1.00 14.84 221 PRO A C 1
ATOM 1482 O O . PRO A 1 221 ? -1.800 45.141 16.709 1.00 13.62 221 PRO A O 1
ATOM 1486 N N . ASP A 1 222 ? -3.327 43.710 15.881 1.00 13.79 222 ASP A N 1
ATOM 1487 C CA . ASP A 1 222 ? -2.324 42.979 15.104 1.00 14.76 222 ASP A CA 1
ATOM 1488 C C . ASP A 1 222 ? -1.722 43.865 14.019 1.00 14.33 222 ASP A C 1
ATOM 1489 O O . ASP A 1 222 ? -0.517 43.810 13.737 1.00 13.93 222 ASP A O 1
ATOM 1494 N N . ILE A 1 223 ? -2.556 44.671 13.381 1.00 10.88 223 ILE A N 1
ATOM 1495 C CA . ILE A 1 223 ? -2.192 45.463 12.209 1.00 11.06 223 ILE A CA 1
ATOM 1496 C C . ILE A 1 223 ? -2.674 46.888 12.399 1.00 13.94 223 ILE A C 1
ATOM 1497 O O . ILE A 1 223 ? -3.786 47.107 12.899 1.00 12.17 223 ILE A O 1
ATOM 1502 N N . ILE A 1 224 ? -1.868 47.868 11.960 1.00 10.57 224 ILE A N 1
ATOM 1503 C CA . ILE A 1 224 ? -2.339 49.255 11.889 1.00 10.09 224 ILE A CA 1
ATOM 1504 C C . ILE A 1 224 ? -2.333 49.685 10.430 1.00 9.82 224 ILE A C 1
ATOM 1505 O O . ILE A 1 224 ? -1.353 49.433 9.720 1.00 12.06 224 ILE A O 1
ATOM 1510 N N . LEU A 1 225 ? -3.452 50.262 9.975 1.00 8.85 225 LEU A N 1
ATOM 1511 C CA . LEU A 1 225 ? -3.607 50.835 8.644 1.00 11.14 225 LEU A CA 1
ATOM 1512 C C . LEU A 1 225 ? -3.746 52.343 8.787 1.00 13.91 225 LEU A C 1
ATOM 1513 O O . LEU A 1 225 ? -4.423 52.814 9.706 1.00 12.98 225 LEU A O 1
ATOM 1518 N N . ARG A 1 226 ? -3.102 53.100 7.881 1.00 10.03 226 ARG A N 1
ATOM 1519 C CA . ARG A 1 226 ? -3.164 54.562 7.920 1.00 10.04 226 ARG A CA 1
ATOM 1520 C C . ARG A 1 226 ? -3.586 55.099 6.562 1.00 12.50 226 ARG A C 1
ATOM 1521 O O . ARG A 1 226 ? -3.186 54.568 5.528 1.00 13.08 226 ARG A O 1
ATOM 1529 N N . ALA A 1 227 ? -4.408 56.146 6.564 1.00 12.81 227 ALA A N 1
ATOM 1530 C CA . ALA A 1 227 ? -4.836 56.811 5.334 1.00 14.21 227 ALA A CA 1
ATOM 1531 C C . ALA A 1 227 ? -4.644 58.314 5.504 1.00 15.55 227 ALA A C 1
ATOM 1532 O O . ALA A 1 227 ? -5.148 58.898 6.468 1.00 14.60 227 ALA A O 1
ATOM 1534 N N . ALA A 1 228 ? -3.946 58.943 4.555 1.00 12.79 228 ALA A N 1
ATOM 1535 C CA . ALA A 1 228 ? -3.843 60.398 4.499 1.00 14.71 228 ALA A CA 1
ATOM 1536 C C . ALA A 1 228 ? -4.394 60.811 3.143 1.00 14.93 228 ALA A C 1
ATOM 1537 O O . ALA A 1 228 ? -3.634 61.031 2.205 1.00 16.15 228 ALA A O 1
ATOM 1539 N N . HIS A 1 229 ? -5.727 60.875 3.037 1.00 10.98 229 HIS A N 1
ATOM 1540 C CA . HIS A 1 229 ? -6.373 61.058 1.746 1.00 12.16 229 HIS A CA 1
ATOM 1541 C C . HIS A 1 229 ? -5.907 62.358 1.080 1.00 15.00 229 HIS A C 1
ATOM 1542 O O . HIS A 1 229 ? -5.941 63.419 1.700 1.00 12.60 229 HIS A O 1
ATOM 1549 N N . GLY A 1 230 ? -5.490 62.271 -0.188 1.00 14.24 230 GLY A N 1
ATOM 1550 C CA . GLY A 1 230 ? -5.023 63.421 -0.944 1.00 14.71 230 GLY A CA 1
ATOM 1551 C C . GLY A 1 230 ? -3.575 63.813 -0.712 1.00 16.13 230 GLY A C 1
ATOM 1552 O O . GLY A 1 230 ? -3.082 64.707 -1.399 1.00 14.73 230 GLY A O 1
ATOM 1553 N N . MET A 1 231 ? -2.900 63.202 0.209 1.00 13.86 231 MET A N 1
ATOM 1554 C CA . MET A 1 231 ? -1.574 63.699 0.569 1.00 15.22 231 MET A CA 1
ATOM 1555 C C . MET A 1 231 ? -0.499 63.029 -0.291 1.00 14.53 231 MET A C 1
ATOM 1556 O O . MET A 1 231 ? -0.573 61.815 -0.526 1.00 15.17 231 MET A O 1
ATOM 1561 N N . PRO A 1 232 ? 0.513 63.765 -0.780 1.00 18.64 232 PRO A N 1
ATOM 1562 C CA . PRO A 1 232 ? 1.558 63.126 -1.590 1.00 22.01 232 PRO A CA 1
ATOM 1563 C C . PRO A 1 232 ? 2.263 62.031 -0.803 1.00 19.41 232 PRO A C 1
ATOM 1564 O O . PRO A 1 232 ? 2.481 62.152 0.407 1.00 14.99 232 PRO A O 1
ATOM 1568 N N . ALA A 1 233 ? 2.619 60.969 -1.526 1.00 18.82 233 ALA A N 1
ATOM 1569 C CA . ALA A 1 233 ? 3.226 59.794 -0.912 1.00 19.34 233 ALA A CA 1
ATOM 1570 C C . ALA A 1 233 ? 4.534 60.155 -0.221 1.00 18.76 233 ALA A C 1
ATOM 1571 O O . ALA A 1 233 ? 4.926 59.519 0.769 1.00 18.14 233 ALA A O 1
ATOM 1573 N N . GLU A 1 234 ? 5.273 61.104 -0.794 1.00 17.90 234 GLU A N 1
ATOM 1574 C CA . GLU A 1 234 ? 6.530 61.515 -0.191 1.00 20.78 234 GLU A CA 1
ATOM 1575 C C . GLU A 1 234 ? 6.287 62.107 1.195 1.00 20.27 234 GLU A C 1
ATOM 1576 O O . GLU A 1 234 ? 7.054 61.861 2.130 1.00 18.68 234 GLU A O 1
ATOM 1582 N N . VAL A 1 235 ? 5.175 62.835 1.372 1.00 17.46 235 VAL A N 1
ATOM 1583 C CA . VAL A 1 235 ? 4.826 63.346 2.696 1.00 14.30 235 VAL A CA 1
ATOM 1584 C C . VAL A 1 235 ? 4.451 62.198 3.624 1.00 16.64 235 VAL A C 1
ATOM 1585 O O . VAL A 1 235 ? 4.840 62.165 4.802 1.00 17.39 235 VAL A O 1
ATOM 1589 N N . VAL A 1 236 ? 3.691 61.245 3.120 1.00 15.18 236 VAL A N 1
ATOM 1590 C CA . VAL A 1 236 ? 3.263 60.121 3.929 1.00 12.06 236 VAL A CA 1
ATOM 1591 C C . VAL A 1 236 ? 4.465 59.323 4.457 1.00 12.89 236 VAL A C 1
ATOM 1592 O O . VAL A 1 236 ? 4.4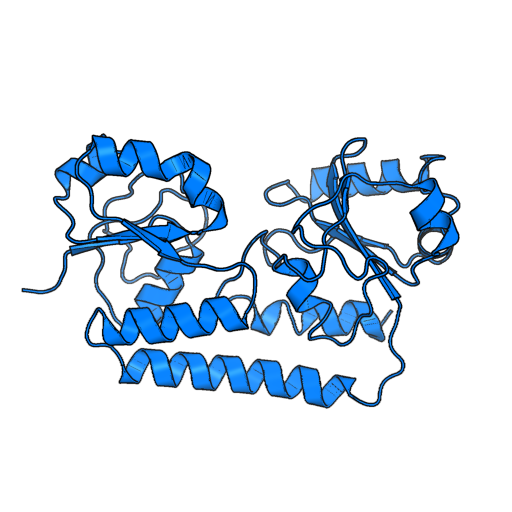38 58.837 5.552 1.00 11.90 236 VAL A O 1
ATOM 1596 N N . LYS A 1 237 ? 5.503 59.205 3.650 1.00 12.98 237 LYS A N 1
ATOM 1597 C CA . LYS A 1 237 ? 6.699 58.499 4.076 1.00 14.76 237 LYS A CA 1
ATOM 1598 C C . LYS A 1 237 ? 7.324 59.203 5.271 1.00 15.84 237 LYS A C 1
ATOM 1599 O O . LYS A 1 237 ? 7.744 58.587 6.198 1.00 14.82 237 LYS A O 1
ATOM 1605 N N . MET A 1 238 ? 7.344 60.518 5.231 1.00 16.96 238 MET A N 1
ATOM 1606 C CA . MET A 1 238 ? 7.880 61.323 6.297 1.00 17.55 238 MET A CA 1
ATOM 1607 C C . MET A 1 238 ? 7.057 61.056 7.566 1.00 16.62 238 MET A C 1
ATOM 1608 O O . MET A 1 238 ? 7.592 60.916 8.643 1.00 13.80 238 MET A O 1
ATOM 1613 N N . PHE A 1 239 ? 5.742 60.962 7.412 1.00 12.91 239 PHE A N 1
ATOM 1614 C CA . PHE A 1 239 ? 4.877 60.695 8.544 1.00 12.30 239 PHE A CA 1
ATOM 1615 C C . PHE A 1 239 ? 5.223 59.323 9.120 1.00 12.19 239 PHE A C 1
ATOM 1616 O O . PHE A 1 239 ? 5.237 59.152 10.303 1.00 13.77 239 PHE A O 1
ATOM 1624 N N . ASP A 1 240 ? 5.499 58.368 8.241 1.00 12.79 240 ASP A N 1
ATOM 1625 C CA . ASP A 1 240 ? 5.852 57.003 8.659 1.00 14.72 240 ASP A CA 1
ATOM 1626 C C . ASP A 1 240 ? 7.065 57.031 9.571 1.00 15.89 240 ASP A C 1
ATOM 1627 O O . ASP A 1 240 ? 7.098 56.354 10.612 1.00 14.61 240 ASP A O 1
ATOM 1632 N N . GLU A 1 241 ? 8.106 57.788 9.181 1.00 13.19 241 GLU A N 1
ATOM 1633 C CA . GLU A 1 241 ? 9.266 57.910 10.059 1.00 14.72 241 GLU A CA 1
ATOM 1634 C C . GLU A 1 241 ? 8.892 58.540 11.402 1.00 13.80 241 GLU A C 1
ATOM 1635 O O . GLU A 1 241 ? 9.458 58.183 12.436 1.00 17.43 241 GLU A O 1
ATOM 1641 N N . GLU A 1 242 ? 7.977 59.508 11.401 1.00 13.54 242 GLU A N 1
ATOM 1642 C CA . GLU A 1 242 ? 7.632 60.160 12.660 1.00 18.35 242 GLU A CA 1
ATOM 1643 C C . GLU A 1 242 ? 6.893 59.197 13.594 1.00 19.21 242 GLU A C 1
ATOM 1644 O O . GLU A 1 242 ? 7.175 59.141 14.799 1.00 17.96 242 GLU A O 1
ATOM 1650 N N . PHE A 1 243 ? 5.985 58.403 13.035 1.00 14.81 243 PHE A N 1
ATOM 1651 C CA . PHE A 1 243 ? 5.190 57.445 13.819 1.00 14.76 243 PHE A CA 1
ATOM 1652 C C . PHE A 1 243 ? 6.079 56.519 14.639 1.00 17.27 243 PHE A C 1
ATOM 1653 O O . PHE A 1 243 ? 5.826 56.302 15.839 1.00 15.23 243 PHE A O 1
ATOM 1661 N N . LYS A 1 244 ? 7.161 55.998 14.020 1.00 17.88 244 LYS A N 1
ATOM 1662 C CA . LYS A 1 244 ? 8.081 55.063 14.665 1.00 16.98 244 LYS A CA 1
ATOM 1663 C C . LYS A 1 244 ? 8.864 55.670 15.824 1.00 18.58 244 LYS A C 1
ATOM 1664 O O . LYS A 1 244 ? 9.411 54.914 16.642 1.00 21.02 244 LYS A O 1
ATOM 1670 N N . THR A 1 245 ? 9.029 56.994 15.874 1.00 15.16 245 THR A N 1
ATOM 1671 C CA . THR A 1 245 ? 9.781 57.639 16.966 1.00 17.19 245 THR A CA 1
ATOM 1672 C C . THR A 1 245 ? 8.889 58.151 18.083 1.00 21.95 245 THR A C 1
ATOM 1673 O O . THR A 1 245 ? 9.401 58.636 19.098 1.00 24.60 245 THR A O 1
ATOM 1677 N N . ASN A 1 246 ? 7.581 58.088 17.901 1.00 18.98 246 ASN A N 1
ATOM 1678 C CA . ASN A 1 246 ? 6.629 58.763 18.765 1.00 21.32 246 ASN A CA 1
ATOM 1679 C C . ASN A 1 246 ? 6.272 57.862 19.943 1.00 21.63 246 ASN A C 1
ATOM 1680 O O . ASN A 1 246 ? 5.694 56.789 19.743 1.00 21.48 246 ASN A O 1
ATOM 1685 N N . ASP A 1 247 ? 6.569 58.305 21.170 1.00 19.83 247 ASP A N 1
ATOM 1686 C CA . ASP A 1 247 ? 6.182 57.508 22.343 1.00 18.69 247 ASP A CA 1
ATOM 1687 C C . ASP A 1 247 ? 4.721 57.091 22.294 1.00 20.18 247 ASP A C 1
ATOM 1688 O O . ASP A 1 247 ? 4.355 56.035 22.820 1.00 19.41 247 ASP A O 1
ATOM 1693 N N . ILE A 1 248 ? 3.901 57.921 21.685 1.00 16.88 248 ILE A N 1
ATOM 1694 C CA . ILE A 1 248 ? 2.488 57.663 21.612 1.00 17.95 248 ILE A CA 1
ATOM 1695 C C . ILE A 1 248 ? 2.158 56.347 20.904 1.00 16.30 248 ILE A C 1
ATOM 1696 O O . ILE A 1 248 ? 1.232 55.707 21.290 1.00 20.68 248 ILE A O 1
ATOM 1701 N N . TRP A 1 249 ? 2.879 55.986 19.853 1.00 13.94 249 TRP A N 1
ATOM 1702 C CA . TRP A 1 249 ? 2.601 54.778 19.081 1.00 15.20 249 TRP A CA 1
ATOM 1703 C C . TRP A 1 249 ? 3.660 53.675 19.036 1.00 15.68 249 TRP A C 1
ATOM 1704 O O . TRP A 1 249 ? 3.351 52.523 18.755 1.00 17.50 249 TRP A O 1
ATOM 1715 N N . LYS A 1 250 ? 4.901 54.047 19.304 1.00 12.99 250 LYS A N 1
ATOM 1716 C CA . LYS A 1 250 ? 6.028 53.146 19.166 1.00 14.77 250 LYS A CA 1
ATOM 1717 C C . LYS A 1 250 ? 6.055 51.911 20.029 1.00 14.28 250 LYS A C 1
ATOM 1718 O O . LYS A 1 250 ? 6.742 50.986 19.729 1.00 14.92 250 LYS A O 1
ATOM 1724 N N . HIS A 1 251 ? 5.332 51.915 21.118 1.00 14.47 251 HIS A N 1
ATOM 1725 C CA . HIS A 1 251 ? 5.301 50.698 21.931 1.00 15.96 251 HIS A CA 1
ATOM 1726 C C . HIS A 1 251 ? 4.136 49.770 21.567 1.00 19.20 251 HIS A C 1
ATOM 1727 O O . HIS A 1 251 ? 4.001 48.702 22.177 1.00 17.16 251 HIS A O 1
ATOM 1734 N N . PHE A 1 252 ? 3.338 50.110 20.550 1.00 18.14 252 PHE A N 1
ATOM 1735 C CA . PHE A 1 252 ? 2.392 49.130 19.996 1.00 14.60 252 PHE A CA 1
ATOM 1736 C C . PHE A 1 252 ? 3.142 47.942 19.401 1.00 17.87 252 PHE A C 1
ATOM 1737 O O . PHE A 1 252 ? 4.097 48.120 18.643 1.00 16.73 252 PHE A O 1
ATOM 1745 N N . ASP A 1 253 ? 2.649 46.727 19.664 1.00 16.94 253 ASP A N 1
ATOM 1746 C CA . ASP A 1 253 ? 3.237 45.536 19.029 1.00 20.10 253 ASP A CA 1
ATOM 1747 C C . ASP A 1 253 ? 3.239 45.633 17.503 1.00 16.46 253 ASP A C 1
ATOM 1748 O O . ASP A 1 253 ? 4.177 45.157 16.849 1.00 15.90 253 ASP A O 1
ATOM 1753 N N . ALA A 1 254 ? 2.171 46.180 16.915 1.00 14.75 254 ALA A N 1
ATOM 1754 C CA . ALA A 1 254 ? 2.120 46.322 15.456 1.00 15.09 254 ALA A CA 1
ATOM 1755 C C . ALA A 1 254 ? 3.308 47.109 14.932 1.00 15.74 254 ALA A C 1
ATOM 1756 O O . ALA A 1 254 ? 3.841 46.807 13.855 1.00 15.66 254 ALA A O 1
ATOM 1758 N N . VAL A 1 255 ? 3.691 48.171 15.638 1.00 15.84 255 VAL A N 1
ATOM 1759 C CA . VAL A 1 255 ? 4.890 48.907 15.228 1.00 15.71 255 VAL A CA 1
ATOM 1760 C C . VAL A 1 255 ? 6.133 48.036 15.402 1.00 19.50 255 VAL A C 1
ATOM 1761 O O . VAL A 1 255 ? 6.951 47.894 14.483 1.00 18.17 255 VAL A O 1
ATOM 1765 N N . LYS A 1 256 ? 6.276 47.403 16.566 1.00 19.40 256 LYS A N 1
ATOM 1766 C CA . LYS A 1 256 ? 7.463 46.570 16.779 1.00 22.99 256 LYS A CA 1
ATOM 1767 C C . LYS A 1 256 ? 7.577 45.464 15.733 1.00 24.14 256 LYS A C 1
ATOM 1768 O O . LYS A 1 256 ? 8.691 45.081 15.352 1.00 23.18 256 LYS A O 1
ATOM 1774 N N . ASN A 1 257 ? 6.449 44.936 15.261 1.00 20.66 257 ASN A N 1
ATOM 1775 C CA . ASN A 1 257 ? 6.428 43.798 14.339 1.00 22.61 257 ASN A CA 1
ATOM 1776 C C . ASN A 1 257 ? 6.397 44.218 12.872 1.00 20.64 257 ASN A C 1
ATOM 1777 O O . ASN A 1 257 ? 6.250 43.350 12.002 1.00 19.97 257 ASN A O 1
ATOM 1782 N N . ASN A 1 258 ? 6.473 45.518 12.574 1.00 19.58 258 ASN A N 1
ATOM 1783 C CA . ASN A 1 258 ? 6.456 46.015 11.194 1.00 21.96 258 ASN A CA 1
ATOM 1784 C C . ASN A 1 258 ? 5.143 45.652 10.488 1.00 19.18 258 ASN A C 1
ATOM 1785 O O . ASN A 1 258 ? 5.131 45.246 9.326 1.00 18.78 258 ASN A O 1
ATOM 1790 N N A ARG A 1 259 ? 4.033 45.793 11.208 0.61 15.40 259 ARG A N 1
ATOM 1791 N N B ARG A 1 259 ? 4.023 45.767 11.201 0.39 15.51 259 ARG A N 1
ATOM 1792 C CA A ARG A 1 259 ? 2.699 45.525 10.686 0.61 14.28 259 ARG A CA 1
ATOM 1793 C CA B ARG A 1 259 ? 2.724 45.534 10.574 0.39 14.37 259 ARG A CA 1
ATOM 1794 C C A ARG A 1 259 ? 1.884 46.820 10.599 0.61 14.66 259 ARG A C 1
ATOM 1795 C C B ARG A 1 259 ? 1.899 46.812 10.587 0.39 14.17 259 ARG A C 1
ATOM 1796 O O A ARG A 1 259 ? 0.703 46.858 10.963 0.61 12.19 259 ARG A O 1
ATOM 1797 O O B ARG A 1 259 ? 0.741 46.824 11.017 0.39 12.57 259 ARG A O 1
ATOM 1812 N N . VAL A 1 260 ? 2.509 47.894 10.118 1.00 12.76 260 VAL A N 1
ATOM 1813 C CA . VAL A 1 260 ? 1.848 49.172 9.915 1.00 14.16 260 VAL A CA 1
ATOM 1814 C C . VAL A 1 260 ? 1.915 49.470 8.427 1.00 17.85 260 VAL A C 1
ATOM 1815 O O . VAL A 1 260 ? 3.004 49.443 7.838 1.00 16.79 260 VAL A O 1
ATOM 1819 N N . TYR A 1 261 ? 0.756 49.734 7.807 1.00 12.74 261 TYR A N 1
ATOM 1820 C CA . TYR A 1 261 ? 0.688 49.962 6.368 1.00 11.26 261 TYR A CA 1
ATOM 1821 C C . TYR A 1 261 ? 0.092 51.328 6.096 1.00 13.67 261 TYR A C 1
ATOM 1822 O O . TYR A 1 261 ? -0.901 51.712 6.718 1.00 15.55 261 TYR A O 1
ATOM 1831 N N . ASP A 1 262 ? 0.630 52.011 5.102 1.00 15.02 262 ASP A N 1
ATOM 1832 C CA . ASP A 1 262 ? 0.001 53.212 4.565 1.00 13.11 262 ASP A CA 1
ATOM 1833 C C . ASP A 1 262 ? -0.861 52.818 3.380 1.00 13.33 262 ASP A C 1
ATOM 1834 O O . ASP A 1 262 ? -0.373 52.184 2.433 1.00 15.49 262 ASP A O 1
ATOM 1839 N N . LEU A 1 263 ? -2.129 53.168 3.432 1.00 16.64 263 LEU A N 1
ATOM 1840 C CA . LEU A 1 263 ? -3.044 52.784 2.368 1.00 17.53 263 LEU A CA 1
ATOM 1841 C C . LEU A 1 263 ? -2.821 53.701 1.177 1.00 21.47 263 LEU A C 1
ATOM 1842 O O . LEU A 1 263 ? -2.851 54.929 1.322 1.00 22.49 263 LEU A O 1
ATOM 1847 N N . ASP A 1 264 ? -2.601 53.117 0.004 1.00 21.14 264 ASP A N 1
ATOM 1848 C CA . ASP A 1 264 ? -2.346 53.944 -1.177 1.00 26.86 264 ASP A CA 1
ATOM 1849 C C . ASP A 1 264 ? -3.491 54.939 -1.352 1.00 23.55 264 ASP A C 1
ATOM 1850 O O . ASP A 1 264 ? -4.613 54.546 -1.635 1.00 18.16 264 ASP A O 1
ATOM 1855 N N . GLU A 1 265 ? -3.207 56.208 -1.161 1.00 28.54 265 GLU A N 1
ATOM 1856 C CA . GLU A 1 265 ? -4.218 57.246 -1.188 1.00 28.93 265 GLU A CA 1
ATOM 1857 C C . GLU A 1 265 ? -4.951 57.257 -2.518 1.00 26.53 265 GLU A C 1
ATOM 1858 O O . GLU A 1 265 ? -6.115 57.596 -2.610 1.00 23.96 265 GLU A O 1
ATOM 1864 N N A ASN A 1 266 ? -4.247 56.969 -3.596 0.47 28.51 266 ASN A N 1
ATOM 1865 N N B ASN A 1 266 ? -4.238 56.966 -3.590 0.53 28.46 266 ASN A N 1
ATOM 1866 C CA A ASN A 1 266 ? -4.855 57.010 -4.916 0.47 31.98 266 ASN A CA 1
ATOM 1867 C CA B ASN A 1 266 ? -4.811 56.979 -4.926 0.53 32.00 266 ASN A CA 1
ATOM 1868 C C A ASN A 1 266 ? -5.868 55.895 -5.134 0.47 30.96 266 ASN A C 1
ATOM 1869 C C B ASN A 1 266 ? -5.892 55.920 -5.096 0.53 30.94 266 ASN A C 1
ATOM 1870 O O A ASN A 1 266 ? -6.693 55.996 -6.046 0.47 32.95 266 ASN A O 1
ATOM 1871 O O B ASN A 1 266 ? -6.793 56.079 -5.925 0.53 32.78 266 ASN A O 1
ATOM 1880 N N . LEU A 1 267 ? -5.824 54.838 -4.326 1.00 25.76 267 LEU A N 1
ATOM 1881 C CA . LEU A 1 267 ? -6.757 53.731 -4.437 1.00 18.53 267 LEU A CA 1
ATOM 1882 C C . LEU A 1 267 ? -7.771 53.660 -3.297 1.00 19.34 267 LEU A C 1
ATOM 1883 O O . LEU A 1 267 ? -8.908 53.252 -3.528 1.00 24.29 267 LEU A O 1
ATOM 1888 N N . PHE A 1 268 ? -7.396 54.061 -2.083 1.00 16.17 268 PHE A N 1
ATOM 1889 C CA . PHE A 1 268 ? -8.256 54.033 -0.894 1.00 15.00 268 PHE A CA 1
ATOM 1890 C C . PHE A 1 268 ? -8.735 55.462 -0.577 1.00 18.07 268 PHE A C 1
ATOM 1891 O O . PHE A 1 268 ? -8.091 56.190 0.187 1.00 16.12 268 PHE A O 1
ATOM 1899 N N . GLY A 1 269 ? -9.865 55.857 -1.125 1.00 17.11 269 GLY A N 1
ATOM 1900 C CA . GLY A 1 269 ? -10.403 57.157 -0.775 1.00 15.41 269 GLY A CA 1
ATOM 1901 C C . GLY A 1 269 ? -11.217 57.122 0.517 1.00 15.62 269 GLY A C 1
ATOM 1902 O O . GLY A 1 269 ? -11.465 56.059 1.082 1.00 14.55 269 GLY A O 1
ATOM 1903 N N . MET A 1 270 ? -11.647 58.310 0.967 1.00 12.84 270 MET A N 1
ATOM 1904 C CA . MET A 1 270 ? -12.432 58.399 2.197 1.00 12.94 270 MET A CA 1
ATOM 1905 C C . MET A 1 270 ? -13.810 57.757 2.030 1.00 12.42 270 MET A C 1
ATOM 1906 O O . MET A 1 270 ? -14.375 57.252 3.009 1.00 13.05 270 MET A O 1
ATOM 1911 N N . THR A 1 271 ? -14.377 57.815 0.832 1.00 12.69 271 THR A N 1
ATOM 1912 C CA . THR A 1 271 ? -15.677 57.206 0.568 1.00 14.74 271 THR A CA 1
ATOM 1913 C C . THR A 1 271 ? -15.584 56.301 -0.656 1.00 17.37 271 THR A C 1
ATOM 1914 O O . THR A 1 271 ? -14.584 56.316 -1.389 1.00 11.58 271 THR A O 1
ATOM 1918 N N . ALA A 1 272 ? -16.656 55.514 -0.871 1.00 12.38 272 ALA A N 1
ATOM 1919 C CA . ALA A 1 272 ? -16.635 54.394 -1.804 1.00 13.22 272 ALA A CA 1
ATOM 1920 C C . ALA A 1 272 ? -16.575 54.885 -3.244 1.00 15.93 272 ALA A C 1
ATOM 1921 O O . ALA A 1 272 ? -17.051 55.975 -3.559 1.00 17.01 272 ALA A O 1
ATOM 1923 N N . SER A 1 273 ? -16.099 54.012 -4.111 1.00 13.21 273 SER A N 1
ATOM 1924 C CA . SER A 1 273 ? -16.038 54.204 -5.550 1.00 15.67 273 SER A CA 1
ATOM 1925 C C . SER A 1 273 ? -15.949 52.856 -6.271 1.00 13.07 273 SER A C 1
ATOM 1926 O O . SER A 1 273 ? -15.900 51.823 -5.651 1.00 15.75 273 SER A O 1
ATOM 1929 N N . LEU A 1 274 ? -15.904 52.909 -7.592 1.00 13.82 274 LEU A N 1
ATOM 1930 C CA . LEU A 1 274 ? -15.792 51.720 -8.423 1.00 15.78 274 LEU A CA 1
ATOM 1931 C C . LEU A 1 274 ? -14.404 51.065 -8.246 1.00 21.74 274 LEU A C 1
ATOM 1932 O O . LEU A 1 274 ? -14.174 49.990 -8.708 1.00 21.10 274 LEU A O 1
ATOM 1937 N N . ASN A 1 275 ? -13.501 51.764 -7.567 1.00 19.06 275 ASN A N 1
ATOM 1938 C CA . ASN A 1 275 ? -12.181 51.251 -7.217 1.00 25.27 275 ASN A CA 1
ATOM 1939 C C . ASN A 1 275 ? -12.284 50.161 -6.148 1.00 21.94 275 ASN A C 1
ATOM 1940 O O . ASN A 1 275 ? -11.327 49.470 -5.876 1.00 17.69 275 ASN A O 1
ATOM 1945 N N . ALA A 1 276 ? -13.461 49.997 -5.565 1.00 16.39 276 ALA A N 1
ATOM 1946 C CA . ALA A 1 276 ? -13.608 49.098 -4.431 1.00 14.10 276 ALA A CA 1
ATOM 1947 C C . ALA A 1 276 ? -13.138 47.673 -4.630 1.00 15.95 276 ALA A C 1
ATOM 1948 O O . ALA A 1 276 ? -12.502 47.150 -3.753 1.00 18.96 276 ALA A O 1
ATOM 1950 N N . PRO A 1 277 ? -13.452 47.055 -5.830 1.00 19.53 277 PRO A N 1
ATOM 1951 C CA . PRO A 1 277 ? -12.937 45.683 -5.951 1.00 18.15 277 PRO A CA 1
ATOM 1952 C C . PRO A 1 277 ? -11.407 45.658 -5.876 1.00 21.14 277 PRO A C 1
ATOM 1953 O O . PRO A 1 277 ? -10.871 44.820 -5.191 1.00 18.94 277 PRO A O 1
ATOM 1957 N N . GLU A 1 278 ? -10.727 46.579 -6.538 1.00 19.53 278 GLU A N 1
ATOM 1958 C CA . GLU A 1 278 ? -9.281 46.591 -6.467 1.00 20.79 278 GLU A CA 1
ATOM 1959 C C . GLU A 1 278 ? -8.819 46.853 -5.022 1.00 19.92 278 GLU A C 1
ATOM 1960 O O . GLU A 1 278 ? -7.937 46.194 -4.529 1.00 20.69 278 GLU A O 1
ATOM 1966 N N . ALA A 1 279 ? -9.461 47.804 -4.365 1.00 17.37 279 ALA A N 1
ATOM 1967 C CA . ALA A 1 279 ? -9.131 48.152 -2.984 1.00 19.71 279 ALA A CA 1
ATOM 1968 C C . ALA A 1 279 ? -9.323 46.960 -2.060 1.00 17.40 279 ALA A C 1
ATOM 1969 O O . ALA A 1 279 ? -8.478 46.686 -1.195 1.00 16.99 279 ALA A O 1
ATOM 1971 N N A LEU A 1 280 ? -10.429 46.233 -2.228 0.68 14.75 280 LEU A N 1
ATOM 1972 N N B LEU A 1 280 ? -10.443 46.248 -2.205 0.32 15.26 280 LEU A N 1
ATOM 1973 C CA A LEU A 1 280 ? -10.676 45.073 -1.377 0.68 16.16 280 LEU A CA 1
ATOM 1974 C CA B LEU A 1 280 ? -10.667 45.060 -1.384 0.32 15.78 280 LEU A CA 1
ATOM 1975 C C A LEU A 1 280 ? -9.615 43.993 -1.583 0.68 16.29 280 LEU A C 1
ATOM 1976 C C B LEU A 1 280 ? -9.548 44.048 -1.570 0.32 16.91 280 LEU A C 1
ATOM 1977 O O A LEU A 1 280 ? -9.218 43.310 -0.631 0.68 19.64 280 LEU A O 1
ATOM 1978 O O B LEU A 1 280 ? -9.049 43.469 -0.599 0.32 18.85 280 LEU A O 1
ATOM 1987 N N . LYS A 1 281 ? -9.146 43.810 -2.817 1.00 18.18 281 LYS A N 1
ATOM 1988 C CA . LYS A 1 281 ? -8.117 42.803 -3.073 1.00 15.82 281 LYS A CA 1
ATOM 1989 C C . LYS A 1 281 ? -6.781 43.207 -2.458 1.00 18.79 281 LYS A C 1
ATOM 1990 O O . LYS A 1 281 ? -6.011 42.352 -1.988 1.00 17.32 281 LYS A O 1
ATOM 1996 N N . GLU A 1 282 ? -6.448 44.497 -2.535 1.00 15.84 282 GLU A N 1
ATOM 1997 C CA . GLU A 1 282 ? -5.237 44.982 -1.879 1.00 19.36 282 GLU A CA 1
ATOM 1998 C C . GLU A 1 282 ? -5.367 44.854 -0.357 1.00 18.12 282 GLU A C 1
ATOM 1999 O O . GLU A 1 282 ? -4.402 44.487 0.331 1.00 19.37 282 GLU A O 1
ATOM 2005 N N . MET A 1 283 ? -6.575 45.079 0.179 1.00 15.65 283 MET A N 1
ATOM 2006 C CA . MET A 1 283 ? -6.793 44.912 1.614 1.00 14.46 283 MET A CA 1
ATOM 2007 C C . MET A 1 283 ? -6.541 43.478 2.035 1.00 16.02 283 MET A C 1
ATOM 2008 O O . MET A 1 283 ? -5.903 43.224 3.064 1.00 15.83 283 MET A O 1
ATOM 2013 N N . GLU A 1 284 ? -7.012 42.522 1.236 1.00 16.25 284 GLU A N 1
ATOM 2014 C CA . GLU A 1 284 ? -6.810 41.116 1.562 1.00 19.48 284 GLU A CA 1
ATOM 2015 C C . GLU A 1 284 ? -5.323 40.777 1.603 1.00 20.81 284 GLU A C 1
ATOM 2016 O O . GLU A 1 284 ? -4.882 40.011 2.465 1.00 21.16 284 GLU A O 1
ATOM 2022 N N . LYS A 1 285 ? -4.522 41.373 0.706 1.00 23.05 285 LYS A N 1
ATOM 2023 C CA . LYS A 1 285 ? -3.079 41.121 0.712 1.00 23.55 285 LYS A CA 1
ATOM 2024 C C . LYS A 1 285 ? -2.429 41.627 1.990 1.00 20.66 285 LYS A C 1
ATOM 2025 O O . LYS A 1 285 ? -1.591 40.934 2.587 1.00 22.79 285 LYS A O 1
ATOM 2031 N N . MET A 1 286 ? -2.811 42.826 2.426 1.00 18.50 286 MET A N 1
ATOM 2032 C CA . MET A 1 286 ? -2.226 43.405 3.635 1.00 24.19 286 MET A CA 1
ATOM 2033 C C . MET A 1 286 ? -2.620 42.638 4.887 1.00 21.10 286 MET A C 1
ATOM 2034 O O . MET A 1 286 ? -1.809 42.490 5.804 1.00 22.01 286 MET A O 1
ATOM 2039 N N . LEU A 1 287 ? -3.879 42.190 4.971 1.00 19.84 287 LEU A N 1
ATOM 2040 C CA . LEU A 1 287 ? -4.350 41.558 6.200 1.00 17.65 287 LEU A CA 1
ATOM 2041 C C . LEU A 1 287 ? -3.782 40.161 6.382 1.00 20.28 287 LEU A C 1
ATOM 2042 O O . LEU A 1 287 ? -3.631 39.707 7.517 1.00 24.80 287 LEU A O 1
ATOM 2047 N N . TYR A 1 288 ? -3.489 39.449 5.292 1.00 22.32 288 TYR A N 1
ATOM 2048 C CA . TYR A 1 288 ? -3.067 38.048 5.393 1.00 27.46 288 TYR A CA 1
ATOM 2049 C C . TYR A 1 288 ? -1.703 37.737 4.794 1.00 36.25 288 TYR A C 1
ATOM 2050 O O . TYR A 1 288 ? -1.101 36.737 5.196 1.00 38.51 288 TYR A O 1
ATOM 2059 N N . ASP A 1 289 ? -1.224 38.518 3.827 1.00 50.08 289 ASP A N 1
ATOM 2060 C CA . ASP A 1 289 ? 0.055 38.215 3.180 1.00 73.07 289 ASP A CA 1
ATOM 2061 C C . ASP A 1 289 ? 1.243 38.581 4.059 1.00 85.55 289 ASP A C 1
ATOM 2062 O O . ASP A 1 289 ? 2.270 37.890 4.021 1.00 89.37 289 ASP A O 1
ATOM 2067 N N . ASN A 1 290 ? 1.131 39.658 4.836 1.00 91.66 290 ASN A N 1
ATOM 2068 C CA . ASN A 1 290 ? 2.217 40.067 5.719 1.00 99.79 290 ASN A CA 1
ATOM 2069 C C . ASN A 1 290 ? 3.459 40.461 4.915 1.00 102.92 290 ASN A C 1
ATOM 2070 O O . ASN A 1 290 ? 4.583 40.113 5.279 1.00 106.03 290 ASN A O 1
#

Secondary structure (DSSP, 8-state):
----EEE-SHHHHHHHHHTT---SEE---SS---GGGTTSEE-EETTEE-HHHHHHT--SEEEEEGGGHHHHHHHHHHTT--EEEE--SSHHHHHHHHHHHHHHTT-HHHHHHHHHHHHHHHHHHHHHHTTSPPPEEEEEESSTT-PEEE-TTSHHHHHHHHTT-EES--S--SSEEE--HHHHHHH--SEEEEE-TT--HHHHHHHHHHHHH-HHHHTSHHHHTT-EEE--TTTS-SS--TTHHHHHHHHHHHHHT-

CATH classification: 3.40.50.1980 (+1 more: 3.40.50.1980)

Organism: Listeria monocytogenes serovar 1/2a (strain ATCC BAA-679 / EGD-e) (NCBI:txid169963)

InterPro domains:
  IPR002491 ABC transporter periplasmic binding domain [PF01497] (37-266)
  IPR002491 ABC transporter periplasmic binding domain [PS50983] (36-290)
  IPR019957 ABC transporter, high-affinity heme uptake system protein IsdE [TIGR03659] (5-288)
  IPR033870 FatB domain [cd01140] (24-289)
  IPR050902 ABC Transporter Solute-Binding [PTHR30535] (1-289)